Protein AF-A0AAE1KC03-F1 (afdb_monomer)

pLDDT: mean 84.26, std 16.18, range [35.88, 98.5]

Organism: Petrolisthes cinctipes (NCBI:txid88211)

Secondary structure (DSSP, 8-state):
-----------SSSTT-HHHHHHHHHHHHHHHHHHHHSTTGGGSHHHHIIIIIHHHHHHHHHHHTT-HHHHHHHHHHHHHHHHHHT--HHHHHHHHHHHHHHHHHTT-HHHHHHHHHHHHHHHHH--S-HHHHHHHHHHHHHHHHHHHHHTT---HHHHHHHHHHHHHHTTS-TT-PPPPHHHHHHHHHHHHH--

Mean predicted aligned error: 8.39 Å

Solvent-accessible surface area (backbone atoms only — not comparable to full-atom values): 11206 Å² total; per-residue (Å²): 135,84,78,80,77,68,84,82,76,90,63,95,73,79,72,76,43,69,66,58,45,50,50,48,51,52,52,49,52,54,50,52,51,48,35,59,71,43,61,68,48,63,73,33,68,68,47,42,52,73,72,47,42,65,56,53,51,52,36,50,55,22,59,70,70,68,37,32,80,73,22,36,66,53,32,54,52,51,42,54,55,43,62,78,63,68,74,50,68,62,57,47,52,48,41,37,54,53,33,25,51,22,29,43,76,74,67,39,50,69,60,18,50,54,45,44,54,53,39,55,53,51,56,73,75,42,79,84,42,58,61,62,44,58,71,46,48,59,26,47,40,57,51,46,46,52,54,29,56,78,69,73,45,90,46,66,69,50,51,55,51,43,55,54,53,48,64,71,44,58,86,54,78,85,78,73,76,80,58,55,50,64,58,54,51,45,53,53,50,54,62,61,72,78,110

InterPro domains:
  IPR001683 Phox homology [PF00787] (7-52)
  IPR036871 PX domain superfamily [G3DSA:3.30.1520.10] (3-72)
  IPR036871 PX domain superfamily [SSF64268] (6-55)
  IPR039937 Sorting nexin SNX20/SNX21 [PTHR20939] (7-164)

Foldseek 3Di:
DDDPPDDDDDDPPDCPDPVNVVVVVVVVVVVLVVCVVVVVNLVDPVNCVVQPPVLVVVLLVCLLVVVLVSNQVSLVVSLVSCVVSVRDLLVNLLSLLSNLVSCVSVVVLVVSLVSLVVSLVSLVVDPPCVPSSLLQVLLSLVVNLVSCVVVVHDNPVSVVVNVVSLVVCVVPDNPDDNDHNSVSSNVVSVVVVVD

Radius of gyration: 19.94 Å; Cα contacts (8 Å, |Δi|>4): 144; chains: 1; bounding box: 63×31×59 Å

Structure (mmCIF, N/CA/C/O backbone):
data_AF-A0AAE1KC03-F1
#
_entry.id   AF-A0AAE1KC03-F1
#
loop_
_atom_site.group_PDB
_atom_site.id
_atom_site.type_symbol
_atom_site.label_atom_id
_atom_site.label_alt_id
_atom_site.label_comp_id
_atom_site.label_asym_id
_atom_site.label_entity_id
_atom_site.label_seq_id
_atom_site.pdbx_PDB_ins_code
_atom_site.Cartn_x
_atom_site.Cartn_y
_atom_site.Cartn_z
_atom_site.occupancy
_atom_site.B_iso_or_equiv
_atom_site.auth_seq_id
_atom_site.auth_comp_id
_atom_site.auth_asym_id
_atom_site.auth_atom_id
_atom_site.pdbx_PDB_model_num
ATOM 1 N N . MET A 1 1 ? -24.059 -1.842 39.859 1.00 35.88 1 MET A N 1
ATOM 2 C CA . MET A 1 1 ? -23.501 -2.825 38.913 1.00 35.88 1 MET A CA 1
ATOM 3 C C . MET A 1 1 ? -24.162 -2.487 37.591 1.00 35.88 1 MET A C 1
ATOM 5 O O . MET A 1 1 ? -25.323 -2.817 37.423 1.00 35.88 1 MET A O 1
ATOM 9 N N . GLU A 1 2 ? -23.524 -1.639 36.782 1.00 39.12 2 GLU A N 1
ATOM 10 C CA . GLU A 1 2 ? -24.088 -1.233 35.489 1.00 39.12 2 GLU A CA 1
ATOM 11 C C . GLU A 1 2 ? -23.988 -2.424 34.535 1.00 39.12 2 GLU A C 1
ATOM 13 O O . GLU A 1 2 ? -22.897 -2.946 34.298 1.00 39.12 2 GLU A O 1
ATOM 18 N N . GLU A 1 3 ? -25.140 -2.896 34.061 1.00 40.03 3 GLU A N 1
ATOM 19 C CA . GLU A 1 3 ? -25.224 -3.897 33.006 1.00 40.03 3 GLU A CA 1
ATOM 20 C C . GLU A 1 3 ? -24.595 -3.325 31.737 1.00 40.03 3 GLU A C 1
ATOM 22 O O . GLU A 1 3 ? -25.039 -2.315 31.192 1.00 40.03 3 GLU A O 1
ATOM 27 N N . PHE A 1 4 ? -23.540 -3.980 31.259 1.00 46.22 4 PHE A N 1
ATOM 28 C CA . PHE A 1 4 ? -23.019 -3.736 29.925 1.00 46.22 4 PHE A CA 1
ATOM 29 C C . PHE A 1 4 ? -24.011 -4.345 28.927 1.00 46.22 4 PHE A C 1
ATOM 31 O O . PHE A 1 4 ? -23.908 -5.522 28.572 1.00 46.22 4 PHE A O 1
ATOM 38 N N . GLU A 1 5 ? -25.011 -3.562 28.518 1.00 40.72 5 GLU A N 1
ATOM 39 C CA . GLU A 1 5 ? -25.907 -3.931 27.425 1.00 40.72 5 GLU A CA 1
ATOM 40 C C . GLU A 1 5 ? -25.065 -4.146 26.162 1.00 40.72 5 GLU A C 1
ATOM 42 O O . GLU A 1 5 ? -24.374 -3.251 25.671 1.00 40.72 5 GLU A O 1
ATOM 47 N N . GLY A 1 6 ? -25.045 -5.395 25.694 1.00 48.41 6 GLY A N 1
ATOM 48 C CA . GLY A 1 6 ? -24.162 -5.855 24.629 1.00 48.41 6 GLY A CA 1
ATOM 49 C C . GLY A 1 6 ? -24.270 -5.050 23.330 1.00 48.41 6 GLY A C 1
ATOM 50 O O . GLY A 1 6 ? -25.252 -4.362 23.061 1.00 48.41 6 GLY A O 1
ATOM 51 N N . PHE A 1 7 ? -23.236 -5.187 22.492 1.00 37.16 7 PHE A N 1
ATOM 52 C CA . PHE A 1 7 ? -23.128 -4.517 21.193 1.00 37.16 7 PHE A CA 1
ATOM 53 C C . PHE A 1 7 ? -24.448 -4.569 20.392 1.00 37.16 7 PHE A C 1
ATOM 55 O O . PHE A 1 7 ? -25.027 -5.651 20.237 1.00 37.16 7 PHE A O 1
ATOM 62 N N . PRO A 1 8 ? -24.912 -3.431 19.839 1.00 49.31 8 PRO A N 1
ATOM 63 C CA . PRO A 1 8 ? -26.215 -3.347 19.193 1.00 49.31 8 PRO A CA 1
ATOM 64 C C . PRO A 1 8 ? -26.300 -4.299 17.993 1.00 49.31 8 PRO A C 1
ATOM 66 O O . PRO A 1 8 ? -25.446 -4.295 17.101 1.00 49.31 8 PRO A O 1
ATOM 69 N N . LYS A 1 9 ? -27.353 -5.128 17.966 1.00 49.44 9 LYS A N 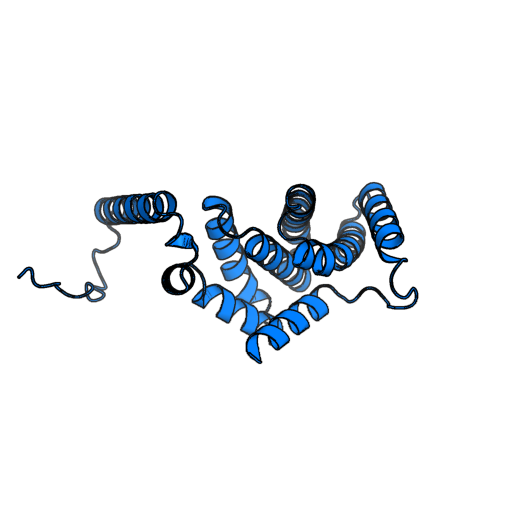1
ATOM 70 C CA . LYS A 1 9 ? -27.650 -6.038 16.849 1.00 49.44 9 LYS A CA 1
ATOM 71 C C . LYS A 1 9 ? -27.920 -5.226 15.575 1.00 49.44 9 LYS A C 1
ATOM 73 O O . LYS A 1 9 ? -28.563 -4.180 15.619 1.00 49.44 9 LYS A O 1
ATOM 78 N N . LYS A 1 10 ? -27.435 -5.713 14.425 1.00 49.19 10 LYS A N 1
ATOM 79 C CA . LYS A 1 10 ? -27.611 -5.067 13.111 1.00 49.19 10 LYS A CA 1
ATOM 80 C C . LYS A 1 10 ? -29.102 -4.934 12.763 1.00 49.19 10 LYS A C 1
ATOM 82 O O . LYS A 1 10 ? -29.725 -5.907 12.354 1.00 49.19 10 LYS A O 1
ATOM 87 N N . VAL A 1 11 ? -29.650 -3.725 12.880 1.00 51.91 11 VAL A N 1
ATOM 88 C CA . VAL A 1 11 ? -30.967 -3.361 12.334 1.00 51.91 11 VAL A CA 1
ATOM 89 C C . VAL A 1 11 ? -30.767 -2.845 10.906 1.00 51.91 11 VAL A C 1
ATOM 91 O O . VAL A 1 11 ? -29.995 -1.909 10.684 1.00 51.91 11 VAL A O 1
ATOM 94 N N . LEU A 1 12 ? -31.423 -3.502 9.942 1.00 54.84 12 LEU A N 1
ATOM 95 C CA . LEU A 1 12 ? -31.250 -3.322 8.490 1.00 54.84 12 LEU A CA 1
ATOM 96 C C . LEU A 1 12 ? -31.813 -1.997 7.936 1.00 54.84 12 LEU A C 1
ATOM 98 O O . LEU A 1 12 ? -31.512 -1.650 6.799 1.00 54.84 12 LEU A O 1
ATOM 102 N N . ILE A 1 13 ? -32.598 -1.238 8.709 1.00 51.25 13 ILE A N 1
ATOM 103 C CA . ILE A 1 13 ? -33.248 0.010 8.275 1.00 51.25 13 ILE A CA 1
ATOM 104 C C . ILE A 1 13 ? -33.132 1.044 9.410 1.00 51.25 13 ILE A C 1
ATOM 106 O O . ILE A 1 13 ? -33.406 0.718 10.560 1.00 51.25 13 ILE A O 1
ATOM 110 N N . GLY A 1 14 ? -32.696 2.275 9.106 1.00 56.94 14 GLY A N 1
ATOM 111 C CA . GLY A 1 14 ? -32.634 3.397 10.067 1.00 56.94 14 GLY A CA 1
ATOM 112 C C . GLY A 1 14 ? -31.241 3.791 10.590 1.00 56.94 14 GLY A C 1
ATOM 113 O O . GLY A 1 14 ? -31.102 4.836 11.213 1.00 56.94 14 GLY A O 1
ATOM 114 N N . ASN A 1 15 ? -30.184 3.028 10.285 1.00 56.12 15 ASN A N 1
ATOM 115 C CA . ASN A 1 15 ? -28.805 3.310 10.736 1.00 56.12 15 ASN A CA 1
ATOM 116 C C . ASN A 1 15 ? -28.023 4.336 9.890 1.00 56.12 15 ASN A C 1
ATOM 118 O O . ASN A 1 15 ? -26.850 4.585 10.167 1.00 56.12 15 ASN A O 1
ATOM 122 N N . PHE A 1 16 ? -28.650 4.900 8.859 1.00 64.62 16 PHE A N 1
ATOM 123 C CA . PHE A 1 16 ? -28.025 5.850 7.934 1.00 64.62 16 PHE A CA 1
ATOM 124 C C . PHE A 1 16 ? -28.663 7.241 7.985 1.00 64.62 16 PHE A C 1
ATOM 126 O O . PHE A 1 16 ? -28.431 8.042 7.081 1.00 64.62 16 PHE A O 1
ATOM 133 N N . SER A 1 17 ? -29.469 7.553 9.009 1.00 80.00 17 SER A N 1
ATOM 134 C CA . SER A 1 17 ? -29.847 8.952 9.210 1.00 80.00 17 SER A CA 1
ATOM 135 C C . SER A 1 17 ? -28.581 9.767 9.473 1.00 80.00 17 SER A C 1
ATOM 137 O O . SER A 1 17 ? -27.633 9.298 10.113 1.00 80.00 17 SER A O 1
ATOM 139 N N . GLN A 1 18 ? -28.553 10.987 8.944 1.00 81.12 18 GLN A N 1
ATOM 140 C CA . GLN A 1 18 ? -27.394 11.861 9.067 1.00 81.12 18 GLN A CA 1
ATOM 141 C C . GLN A 1 18 ? -27.019 12.081 10.540 1.00 81.12 18 GLN A C 1
ATOM 143 O O . GLN A 1 18 ? -25.837 12.057 10.875 1.00 81.12 18 GLN A O 1
ATOM 148 N N . ASP A 1 19 ? -28.011 12.183 11.426 1.00 84.38 19 ASP A N 1
ATOM 149 C CA . ASP A 1 19 ? -27.805 12.355 12.865 1.00 84.38 19 ASP A CA 1
ATOM 150 C C . ASP A 1 19 ? -27.102 11.156 13.511 1.00 84.38 19 ASP A C 1
ATOM 152 O O . ASP A 1 19 ? -26.122 11.340 14.234 1.00 84.38 19 ASP A O 1
ATOM 156 N N . VAL A 1 20 ? -27.523 9.925 13.192 1.00 83.19 20 VAL A N 1
ATOM 157 C CA . VAL A 1 20 ? -26.893 8.699 13.717 1.00 83.19 20 VAL A CA 1
ATOM 158 C C . VAL A 1 20 ? -25.465 8.555 13.191 1.00 83.19 20 VAL A C 1
ATOM 160 O O . VAL A 1 20 ? -24.561 8.175 13.939 1.00 83.19 20 VAL A O 1
ATOM 163 N N . ILE A 1 21 ? -25.226 8.890 11.918 1.00 82.62 21 ILE A N 1
ATOM 164 C CA . ILE A 1 21 ? -23.875 8.901 11.340 1.00 82.62 21 ILE A CA 1
ATOM 165 C C . ILE A 1 21 ? -23.001 9.929 12.069 1.00 82.62 21 ILE A C 1
ATOM 167 O O . ILE A 1 21 ? -21.892 9.600 12.488 1.00 82.62 21 ILE A O 1
ATOM 171 N N . ILE A 1 22 ? -23.500 11.152 12.273 1.00 85.94 22 ILE A N 1
ATOM 172 C CA . ILE A 1 22 ? -22.775 12.220 12.973 1.00 85.94 22 ILE A CA 1
ATOM 173 C C . ILE A 1 22 ? -22.452 11.810 14.410 1.00 85.94 22 ILE A C 1
ATOM 175 O O . ILE A 1 22 ? -21.325 12.014 14.867 1.00 85.94 22 ILE A O 1
ATOM 179 N N . GLU A 1 23 ? -23.411 11.238 15.134 1.00 87.75 23 GLU A N 1
ATOM 180 C CA . GLU A 1 23 ? -23.210 10.793 16.511 1.00 87.75 23 GLU A CA 1
ATOM 181 C C . GLU A 1 23 ? -22.143 9.696 16.597 1.00 87.75 23 GLU A C 1
ATOM 183 O O . GLU A 1 23 ? -21.228 9.783 17.421 1.00 87.75 23 GLU A O 1
ATOM 188 N N . ARG A 1 24 ? -22.177 8.717 15.685 1.00 85.25 24 ARG A N 1
ATOM 189 C CA . ARG A 1 24 ? -21.155 7.664 15.594 1.00 85.25 24 ARG A CA 1
ATOM 190 C C . ARG A 1 24 ? -19.782 8.209 15.240 1.00 85.25 24 ARG A C 1
ATOM 192 O O . ARG A 1 24 ? -18.805 7.812 15.870 1.00 85.25 24 ARG A O 1
ATOM 199 N N . CYS A 1 25 ? -19.697 9.142 14.294 1.00 87.06 25 CYS A N 1
ATOM 200 C CA . CYS A 1 25 ? -18.447 9.819 13.962 1.00 87.06 25 CYS A CA 1
ATOM 201 C C . CYS A 1 25 ? -17.885 10.554 15.184 1.00 87.06 25 CYS A C 1
ATOM 203 O O . CYS A 1 25 ? -16.710 10.395 15.498 1.00 87.06 25 CYS A O 1
ATOM 205 N N . LYS A 1 26 ? -18.724 11.281 15.937 1.00 89.31 26 LYS A N 1
ATOM 206 C CA . LYS A 1 26 ? -18.317 11.935 17.193 1.00 89.31 26 LYS A CA 1
ATOM 207 C C . LYS A 1 26 ? -17.834 10.921 18.231 1.00 89.31 26 LYS A C 1
ATOM 209 O O . LYS A 1 26 ? -16.808 11.157 18.865 1.00 89.31 26 LYS A O 1
ATOM 214 N N . GLY A 1 27 ? -18.546 9.807 18.405 1.00 91.12 27 GLY A N 1
ATOM 215 C CA . GLY A 1 27 ? -18.154 8.720 19.304 1.00 91.12 27 GLY A CA 1
ATOM 216 C C . GLY A 1 27 ? -16.795 8.126 18.932 1.00 91.12 27 GLY A C 1
ATOM 217 O O . GLY A 1 27 ? -15.909 8.034 19.782 1.00 91.12 27 GLY A O 1
ATOM 218 N N . LEU A 1 28 ? -16.591 7.826 17.646 1.00 88.38 28 LEU A N 1
ATOM 219 C CA . LEU A 1 28 ? -15.316 7.346 17.120 1.00 88.38 28 LEU A CA 1
ATOM 220 C C . LEU A 1 28 ? -14.203 8.376 17.337 1.00 88.38 28 LEU A C 1
ATOM 222 O O . LEU A 1 28 ? -13.152 8.025 17.860 1.00 88.38 28 LEU A O 1
ATOM 226 N N . SER A 1 29 ? -14.428 9.654 17.025 1.00 88.75 29 SER A N 1
ATOM 227 C CA . SER A 1 29 ? -13.439 10.710 17.269 1.00 88.75 29 SER A CA 1
ATOM 228 C C . SER A 1 29 ? -13.058 10.815 18.748 1.00 88.75 29 SER A C 1
ATOM 230 O O . SER A 1 29 ? -11.876 10.940 19.060 1.00 88.75 29 SER A O 1
ATOM 232 N N . ARG A 1 30 ? -14.021 10.729 19.679 1.00 92.56 30 ARG A N 1
ATOM 233 C CA . ARG A 1 30 ? -13.729 10.712 21.126 1.00 92.56 30 ARG A CA 1
ATOM 234 C C . ARG A 1 30 ? -12.877 9.505 21.510 1.00 92.56 30 ARG A C 1
ATOM 236 O O . ARG A 1 30 ? -11.904 9.674 22.240 1.00 92.56 30 ARG A O 1
ATOM 243 N N . PHE A 1 31 ? -13.212 8.324 20.994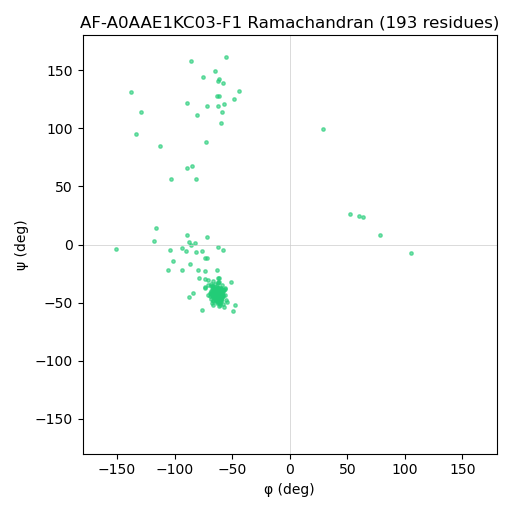 1.00 90.69 31 PHE A N 1
ATOM 244 C CA . PHE A 1 31 ? -12.447 7.102 21.228 1.00 90.69 31 PHE A CA 1
ATOM 245 C C . PHE A 1 31 ? -11.013 7.212 20.694 1.00 90.69 31 PHE A C 1
ATOM 247 O O . PHE A 1 31 ? -10.069 6.992 21.446 1.00 90.69 31 PHE A O 1
ATOM 254 N N . LEU A 1 32 ? -10.820 7.630 19.439 1.00 89.00 32 LEU A N 1
ATOM 255 C CA . LEU A 1 32 ? -9.485 7.773 18.844 1.00 89.00 32 LEU A CA 1
ATOM 256 C C . LEU A 1 32 ? -8.653 8.841 19.570 1.00 89.00 32 LEU A C 1
ATOM 258 O O . LEU A 1 32 ? -7.465 8.633 19.804 1.00 89.00 32 LEU A O 1
ATOM 262 N N . ASN A 1 33 ? -9.276 9.942 20.002 1.00 88.50 33 ASN A N 1
ATOM 263 C CA . ASN A 1 33 ? -8.617 10.952 20.832 1.00 88.50 33 ASN A CA 1
ATOM 264 C C . ASN A 1 33 ? -8.190 10.392 22.194 1.00 88.50 33 ASN A C 1
ATOM 266 O O . ASN A 1 33 ? -7.114 10.734 22.678 1.00 88.50 33 ASN A O 1
ATOM 270 N N . PHE A 1 34 ? -9.006 9.538 22.815 1.00 91.06 34 PHE A N 1
ATOM 271 C CA . PHE A 1 34 ? -8.639 8.857 24.056 1.00 91.06 34 PHE A CA 1
ATOM 272 C C . PHE A 1 34 ? -7.451 7.912 23.844 1.00 91.06 34 PHE A C 1
ATOM 274 O O . PHE A 1 34 ? -6.473 8.005 24.576 1.00 91.06 34 PHE A O 1
ATOM 281 N N . ILE A 1 35 ? -7.482 7.085 22.794 1.00 89.44 35 ILE A N 1
ATOM 282 C CA . ILE A 1 35 ? -6.362 6.204 22.428 1.00 89.44 35 ILE A CA 1
ATOM 283 C C . ILE A 1 35 ? -5.083 7.006 22.151 1.00 89.44 35 ILE A C 1
ATOM 285 O O . ILE A 1 35 ? -3.993 6.581 22.525 1.00 89.44 35 ILE A O 1
ATOM 289 N N . HIS A 1 36 ? -5.198 8.165 21.499 1.00 84.88 36 HIS A N 1
ATOM 290 C CA . HIS A 1 36 ? -4.052 9.026 21.221 1.00 84.88 36 HIS A CA 1
ATOM 291 C C . HIS A 1 36 ? -3.470 9.652 22.496 1.00 84.88 36 HIS A C 1
ATOM 293 O O . HIS A 1 36 ? -2.250 9.680 22.651 1.00 84.88 36 HIS A O 1
ATOM 299 N N . LYS A 1 37 ? -4.326 10.119 23.419 1.00 87.81 37 LYS A N 1
ATOM 300 C CA . LYS A 1 37 ? -3.905 10.622 24.739 1.00 87.81 37 LYS A CA 1
ATOM 301 C C . LYS A 1 37 ? -3.206 9.531 25.548 1.00 87.81 37 LYS A C 1
ATOM 303 O O . LYS A 1 37 ? -2.117 9.748 26.069 1.00 87.81 37 LYS A O 1
ATOM 308 N N . GLU A 1 38 ? -3.797 8.345 25.580 1.00 89.25 38 GLU A N 1
ATOM 309 C CA . GLU A 1 38 ? -3.254 7.162 26.237 1.00 89.25 38 GLU A CA 1
ATOM 310 C C . GLU A 1 38 ? -2.367 6.375 25.268 1.00 89.25 38 GLU A C 1
ATOM 312 O O . GLU A 1 38 ? -2.677 5.248 24.884 1.00 89.25 38 GLU A O 1
ATOM 317 N N . GLY A 1 39 ? -1.238 6.961 24.854 1.00 80.94 39 GLY A N 1
ATOM 318 C CA . GLY A 1 39 ? -0.393 6.444 23.767 1.00 80.94 39 GLY A CA 1
ATOM 319 C C . GLY A 1 39 ? 0.160 5.016 23.935 1.00 80.94 39 GLY A C 1
ATOM 320 O O . GLY A 1 39 ? 0.801 4.499 23.022 1.00 80.94 39 GLY A O 1
ATOM 321 N N . VAL A 1 40 ? -0.054 4.354 25.076 1.00 87.19 40 VAL A N 1
ATOM 322 C CA . VAL A 1 40 ? 0.187 2.910 25.247 1.00 87.19 40 VAL A CA 1
ATOM 323 C C . VAL A 1 40 ? -0.884 2.081 24.529 1.00 87.19 40 VAL A C 1
ATOM 325 O O . VAL A 1 40 ? -0.555 1.057 23.931 1.00 87.19 40 VAL A O 1
ATOM 328 N N . LEU A 1 41 ? -2.142 2.533 24.534 1.00 87.31 41 LEU A N 1
ATOM 329 C CA . LEU A 1 41 ? -3.277 1.829 23.934 1.00 87.31 41 LEU A CA 1
ATOM 330 C C . LEU A 1 41 ? -3.118 1.669 22.421 1.00 87.31 41 LEU A C 1
ATOM 332 O O . LEU A 1 41 ? -3.443 0.608 21.887 1.00 87.31 41 LEU A O 1
ATOM 336 N N . SER A 1 42 ? -2.534 2.663 21.747 1.00 83.00 42 SER A N 1
ATOM 337 C CA . SER A 1 42 ? -2.274 2.615 20.302 1.00 83.00 42 SER A CA 1
ATOM 338 C C . SER A 1 42 ? -1.297 1.505 19.891 1.00 83.00 42 SER A C 1
ATOM 340 O O . SER A 1 42 ? -1.316 1.064 18.744 1.00 83.00 42 SER A O 1
ATOM 342 N N . ARG A 1 43 ? -0.471 1.016 20.827 1.00 83.06 43 ARG A N 1
ATOM 343 C CA . ARG A 1 43 ? 0.486 -0.081 20.611 1.00 83.06 43 ARG A CA 1
ATOM 344 C C . ARG A 1 43 ? -0.066 -1.456 20.984 1.00 83.06 43 ARG A C 1
ATOM 346 O O . ARG A 1 43 ? 0.630 -2.456 20.825 1.00 83.06 43 ARG A O 1
ATOM 353 N N . THR A 1 44 ? -1.287 -1.527 21.508 1.00 88.62 44 THR A N 1
ATOM 354 C CA . THR A 1 44 ? -1.882 -2.804 21.907 1.00 88.62 44 THR A CA 1
ATOM 355 C C . THR A 1 44 ? -2.343 -3.599 20.690 1.00 88.62 44 THR A C 1
ATOM 357 O O . THR A 1 44 ? -2.878 -3.050 19.726 1.00 88.62 44 THR A O 1
ATOM 360 N N . ALA A 1 45 ? -2.202 -4.924 20.765 1.00 87.94 45 ALA A N 1
ATOM 361 C CA . ALA A 1 45 ? -2.710 -5.828 19.735 1.00 87.94 45 ALA A CA 1
ATOM 362 C C . ALA A 1 45 ? -4.239 -5.739 19.576 1.00 87.94 45 ALA A C 1
ATOM 364 O O . ALA A 1 45 ? -4.769 -5.962 18.494 1.00 87.94 45 ALA A O 1
ATOM 365 N N . VAL A 1 46 ? -4.960 -5.396 20.650 1.00 90.62 46 VAL A N 1
ATOM 366 C CA . VAL A 1 46 ? -6.418 -5.211 20.613 1.00 90.62 46 VAL A CA 1
ATOM 367 C C . VAL A 1 46 ? -6.782 -4.027 19.724 1.00 90.62 46 VAL A C 1
ATOM 369 O O . VAL A 1 46 ? -7.686 -4.133 18.898 1.00 90.62 46 VAL A O 1
ATOM 372 N N . PHE A 1 47 ? -6.051 -2.919 19.852 1.00 88.81 47 PHE A N 1
ATOM 373 C CA . PHE A 1 47 ? -6.312 -1.731 19.058 1.00 88.81 47 PHE A CA 1
ATOM 374 C C . PHE A 1 47 ? -5.969 -1.931 17.579 1.00 88.81 47 PHE A C 1
ATOM 376 O O . PHE A 1 47 ? -6.784 -1.611 16.717 1.00 88.81 47 PHE A O 1
ATOM 383 N N . SER A 1 48 ? -4.819 -2.537 17.267 1.00 87.50 48 SER A N 1
ATOM 384 C CA . SER A 1 48 ? -4.481 -2.872 15.876 1.00 87.50 48 SER A CA 1
ATOM 385 C C . SER A 1 48 ? -5.469 -3.873 15.266 1.00 87.50 48 SER A C 1
ATOM 387 O O . SER A 1 48 ? -5.856 -3.722 14.104 1.00 87.50 48 SER A O 1
ATOM 389 N N . LYS A 1 49 ? -5.947 -4.846 16.060 1.00 90.44 49 LYS A N 1
ATOM 390 C CA . LYS A 1 49 ? -6.990 -5.797 15.653 1.00 90.44 49 LYS A CA 1
ATOM 391 C C . LYS A 1 49 ? -8.307 -5.116 15.302 1.00 90.44 49 LYS A C 1
ATOM 393 O O . LYS A 1 49 ? -8.929 -5.498 14.319 1.00 90.44 49 LYS A O 1
ATOM 398 N N . PHE A 1 50 ? -8.710 -4.131 16.098 1.00 89.44 50 PHE A N 1
ATOM 399 C CA . PHE A 1 50 ? -9.897 -3.323 15.836 1.00 89.44 50 PHE A CA 1
ATOM 400 C C . PHE A 1 50 ? -9.741 -2.454 14.583 1.00 89.44 50 PHE A C 1
ATOM 402 O O . PHE A 1 50 ? -10.699 -2.285 13.838 1.00 89.44 50 PHE A O 1
ATOM 409 N N . LEU A 1 51 ? -8.552 -1.887 14.374 1.00 88.06 51 LEU A N 1
ATOM 410 C CA . LEU A 1 51 ? -8.372 -0.796 13.428 1.00 88.06 51 LEU A CA 1
ATOM 411 C C . LEU A 1 51 ? -8.095 -1.237 11.987 1.00 88.06 51 LEU A C 1
ATOM 413 O O . LEU A 1 51 ? -8.615 -0.615 11.068 1.00 88.06 51 LEU A O 1
ATOM 417 N N . TYR A 1 52 ? -7.212 -2.219 11.779 1.00 89.56 52 TYR A N 1
ATOM 418 C CA . TYR A 1 52 ? -6.727 -2.548 10.427 1.00 89.56 52 TYR A CA 1
ATOM 419 C C . TYR A 1 52 ? -6.313 -4.010 10.217 1.00 89.56 52 TYR A C 1
ATOM 421 O O . TYR A 1 52 ? -5.867 -4.373 9.128 1.00 89.56 52 TYR A O 1
ATOM 429 N N . HIS A 1 53 ? -6.341 -4.864 11.245 1.00 91.94 53 HIS A N 1
ATOM 430 C CA . HIS A 1 53 ? -5.770 -6.211 11.127 1.00 91.94 53 HIS A CA 1
ATOM 431 C C . HIS A 1 53 ? -6.517 -7.091 10.119 1.00 91.94 53 HIS A C 1
ATOM 433 O O . HIS A 1 53 ? -5.880 -7.853 9.392 1.00 91.94 53 HIS A O 1
ATOM 439 N N . SER A 1 54 ? -7.847 -6.988 10.059 1.00 93.69 54 SER A N 1
ATOM 440 C CA . SER A 1 54 ? -8.665 -7.695 9.066 1.00 93.69 54 SER A CA 1
ATOM 441 C C . SER A 1 54 ? -8.286 -7.312 7.641 1.00 93.69 54 SER A C 1
ATOM 443 O O . SER A 1 54 ? -8.137 -8.179 6.784 1.00 93.69 54 SER A O 1
ATOM 445 N N . GLU A 1 55 ? -8.090 -6.020 7.413 1.00 94.88 55 GLU A N 1
ATOM 446 C CA . GLU A 1 55 ? -7.749 -5.424 6.134 1.00 94.88 55 GLU A CA 1
ATOM 447 C C . GLU A 1 55 ? -6.350 -5.864 5.713 1.00 94.88 55 GLU A C 1
ATOM 449 O O . GLU A 1 55 ? -6.185 -6.377 4.613 1.00 94.88 55 GLU A O 1
ATOM 454 N N . VAL A 1 56 ? -5.365 -5.758 6.613 1.00 94.31 56 VAL A N 1
ATOM 455 C CA . VAL A 1 56 ? -3.984 -6.201 6.361 1.00 94.31 56 VAL A CA 1
ATOM 456 C C . VAL A 1 56 ? -3.926 -7.696 6.059 1.00 94.31 56 VAL A C 1
ATOM 458 O O . VAL A 1 56 ? -3.180 -8.118 5.178 1.00 94.31 56 VAL A O 1
ATOM 461 N N . LYS A 1 57 ? -4.703 -8.518 6.773 1.00 95.44 57 LYS A N 1
ATOM 462 C CA . LYS A 1 57 ? -4.768 -9.954 6.494 1.00 95.44 57 LYS A CA 1
ATOM 463 C C . LYS A 1 57 ? -5.338 -10.215 5.098 1.00 95.44 57 LYS A C 1
ATOM 465 O O . LYS A 1 57 ? -4.711 -10.921 4.317 1.00 95.44 57 LYS A O 1
ATOM 470 N N . ALA A 1 58 ? -6.478 -9.605 4.775 1.00 96.38 58 ALA A N 1
ATOM 471 C CA . ALA A 1 58 ? -7.123 -9.776 3.478 1.00 96.38 58 ALA A CA 1
ATOM 472 C C . ALA A 1 58 ? -6.220 -9.327 2.320 1.00 96.38 58 ALA A C 1
ATOM 474 O O . ALA A 1 58 ? -6.069 -10.047 1.337 1.00 96.38 58 ALA A O 1
ATOM 475 N N . THR A 1 59 ? -5.571 -8.165 2.435 1.00 97.12 59 THR A N 1
ATOM 476 C CA . THR A 1 59 ? -4.691 -7.658 1.373 1.00 97.12 59 THR A CA 1
ATOM 477 C C . THR A 1 59 ? -3.439 -8.503 1.208 1.00 97.12 59 THR A C 1
ATOM 479 O O . THR A 1 59 ? -2.989 -8.677 0.079 1.00 97.12 59 THR A O 1
ATOM 482 N N . ASN A 1 60 ? -2.897 -9.065 2.291 1.00 96.25 60 ASN A N 1
ATOM 483 C CA . ASN A 1 60 ? -1.787 -10.009 2.219 1.00 96.25 60 ASN A CA 1
ATOM 484 C C . ASN A 1 60 ? -2.183 -11.293 1.477 1.00 96.25 60 ASN A C 1
ATOM 486 O O . ASN A 1 60 ? -1.453 -11.714 0.579 1.00 96.25 60 ASN A O 1
ATOM 490 N N . ASP A 1 61 ? -3.343 -11.872 1.801 1.00 96.38 61 ASP A N 1
ATOM 491 C CA . ASP A 1 61 ? -3.866 -13.066 1.126 1.00 96.38 61 ASP A CA 1
ATOM 492 C C . ASP A 1 61 ? -4.075 -12.796 -0.376 1.00 96.38 61 ASP A C 1
ATOM 494 O O . ASP A 1 61 ? -3.609 -13.565 -1.223 1.00 96.38 61 ASP A O 1
ATOM 498 N N . TYR A 1 62 ? -4.670 -11.649 -0.721 1.00 98.00 62 TYR A N 1
ATOM 499 C CA . TYR A 1 62 ? -4.822 -11.214 -2.109 1.00 98.00 62 TYR A CA 1
ATOM 500 C C . TYR A 1 62 ? -3.481 -11.029 -2.827 1.00 98.00 62 TYR A C 1
ATOM 502 O O . TYR A 1 62 ? -3.323 -11.464 -3.971 1.00 98.00 62 TYR A O 1
ATOM 510 N N . LEU A 1 63 ? -2.481 -10.442 -2.165 1.00 96.62 63 LEU A N 1
ATOM 511 C CA . LEU A 1 63 ? -1.148 -10.261 -2.742 1.00 96.62 63 LEU A CA 1
ATOM 512 C C . LEU A 1 63 ? -0.470 -11.596 -3.064 1.00 96.62 63 LEU A C 1
ATOM 514 O O . LEU A 1 63 ? 0.142 -11.735 -4.129 1.00 96.62 63 LEU A O 1
ATOM 518 N N . LEU A 1 64 ? -0.568 -12.570 -2.153 1.00 96.19 64 LEU A N 1
ATOM 519 C CA . LEU A 1 64 ? -0.019 -13.915 -2.334 1.00 96.19 64 LEU A CA 1
ATOM 520 C C . LEU A 1 64 ? -0.695 -14.639 -3.506 1.00 96.19 64 LEU A C 1
ATOM 522 O O . LEU A 1 64 ? -0.020 -15.307 -4.284 1.00 96.19 64 LEU A O 1
ATOM 526 N N . GLN A 1 65 ? -2.001 -14.437 -3.688 1.00 96.81 65 GLN A N 1
ATOM 527 C CA . GLN A 1 65 ? -2.792 -15.049 -4.762 1.00 96.81 65 GLN A CA 1
ATOM 528 C C . GLN A 1 65 ? -2.794 -14.245 -6.074 1.00 96.81 65 GLN A C 1
ATOM 530 O O . GLN A 1 65 ? -3.430 -14.650 -7.042 1.00 96.81 65 GLN A O 1
ATOM 535 N N . SER A 1 66 ? -2.063 -13.126 -6.146 1.00 97.31 66 SER A N 1
ATOM 536 C CA . SER A 1 66 ? -2.058 -12.204 -7.302 1.00 97.31 66 SER A CA 1
ATOM 537 C C . SER A 1 66 ? -3.429 -11.583 -7.628 1.00 97.31 66 SER A C 1
ATOM 539 O O . SER A 1 66 ? -3.673 -11.168 -8.759 1.00 97.31 66 SER A O 1
ATOM 541 N N . GLN A 1 67 ? -4.320 -11.489 -6.641 1.00 98.12 67 GLN A N 1
ATOM 542 C CA . GLN A 1 67 ? -5.652 -10.884 -6.744 1.00 98.12 67 GLN A CA 1
ATOM 543 C C . GLN A 1 67 ? -5.562 -9.363 -6.530 1.00 98.12 67 GLN A C 1
ATOM 545 O O . GLN A 1 67 ? -5.957 -8.802 -5.508 1.00 98.12 67 GLN A O 1
ATOM 550 N N . PHE A 1 68 ? -4.918 -8.675 -7.477 1.00 98.25 68 PHE A N 1
ATOM 551 C CA . PHE A 1 68 ? -4.566 -7.259 -7.327 1.00 98.25 68 PHE A CA 1
ATOM 552 C C . PHE A 1 68 ? -5.771 -6.310 -7.398 1.00 98.25 68 PHE A C 1
ATOM 554 O O . PHE A 1 68 ? -5.757 -5.268 -6.742 1.00 98.25 68 PHE A O 1
ATOM 561 N N . ASN A 1 69 ? -6.813 -6.664 -8.160 1.00 98.00 69 ASN A N 1
ATOM 562 C CA . ASN A 1 69 ? -8.028 -5.850 -8.274 1.00 98.00 69 ASN A CA 1
ATOM 563 C C . ASN A 1 69 ? -8.778 -5.780 -6.937 1.00 98.00 69 ASN A C 1
ATOM 565 O O . ASN A 1 69 ? -9.278 -4.725 -6.556 1.00 98.00 69 ASN A O 1
ATOM 569 N N . GLU A 1 70 ? -8.803 -6.892 -6.209 1.00 98.12 70 GLU A N 1
ATOM 570 C CA . GLU A 1 70 ? -9.444 -7.061 -4.911 1.00 98.12 70 GLU A CA 1
ATOM 571 C C . GLU A 1 70 ? -8.645 -6.363 -3.801 1.00 98.12 70 GLU A C 1
ATOM 573 O O . GLU A 1 70 ? -9.223 -5.749 -2.901 1.00 98.12 70 GLU A O 1
ATOM 578 N N . ALA A 1 71 ? -7.311 -6.393 -3.891 1.00 98.12 71 ALA A N 1
ATOM 579 C CA . ALA A 1 71 ? -6.425 -5.748 -2.926 1.00 98.12 71 ALA A CA 1
ATOM 580 C C . ALA A 1 71 ? -6.482 -4.212 -2.983 1.00 98.12 71 ALA A C 1
ATOM 582 O O . ALA A 1 71 ? -6.488 -3.559 -1.937 1.00 98.12 71 ALA A O 1
ATOM 583 N N . CYS A 1 72 ? -6.524 -3.623 -4.185 1.00 97.88 72 CYS A N 1
ATOM 584 C CA . CYS A 1 72 ? -6.455 -2.172 -4.398 1.00 97.88 72 CYS A CA 1
ATOM 585 C C . CYS A 1 72 ? -7.409 -1.333 -3.523 1.00 97.88 72 CYS A C 1
ATOM 587 O O . CYS A 1 72 ? -6.909 -0.467 -2.803 1.00 97.88 72 CYS A O 1
ATOM 589 N N . PRO A 1 73 ? -8.741 -1.545 -3.534 1.00 97.44 73 PRO A N 1
ATOM 590 C CA . PRO A 1 73 ? -9.663 -0.696 -2.775 1.00 97.44 73 PRO A CA 1
ATOM 591 C C . PRO A 1 73 ? -9.459 -0.810 -1.261 1.00 97.44 73 PRO A C 1
ATOM 593 O O . PRO A 1 73 ? -9.600 0.177 -0.539 1.00 97.44 73 PRO A O 1
ATOM 596 N N . ILE A 1 74 ? -9.091 -1.996 -0.767 1.00 97.81 74 ILE A N 1
ATOM 597 C CA . ILE A 1 74 ? -8.807 -2.197 0.656 1.00 97.81 74 ILE A CA 1
ATOM 598 C C . ILE A 1 74 ? -7.526 -1.449 1.027 1.00 97.81 74 ILE A C 1
ATOM 600 O O . ILE A 1 74 ? -7.528 -0.684 1.985 1.00 97.81 74 ILE A O 1
ATOM 604 N N . LEU A 1 75 ? -6.464 -1.586 0.228 1.00 97.94 75 LEU A N 1
ATOM 605 C CA . LEU A 1 75 ? -5.193 -0.895 0.447 1.00 97.94 75 LEU A CA 1
ATOM 606 C C . LEU A 1 75 ? -5.323 0.635 0.384 1.00 97.94 75 LEU A C 1
ATOM 608 O O . LEU A 1 75 ? -4.721 1.313 1.216 1.00 97.94 75 LEU A O 1
ATOM 612 N N . GLU A 1 76 ? -6.105 1.188 -0.554 1.00 96.75 76 GLU A N 1
ATOM 613 C CA . GLU A 1 76 ? -6.381 2.635 -0.624 1.00 96.75 76 GLU A CA 1
ATOM 614 C C . GLU A 1 76 ? -7.052 3.119 0.676 1.00 96.75 76 GLU A C 1
ATOM 616 O O . GLU A 1 76 ? -6.583 4.078 1.295 1.00 96.75 76 GLU A O 1
ATOM 621 N N . ASN A 1 77 ? -8.087 2.417 1.146 1.00 95.00 77 ASN A N 1
ATOM 622 C CA . ASN A 1 77 ? -8.798 2.770 2.378 1.00 95.00 77 ASN A CA 1
ATOM 623 C C . ASN A 1 77 ? -7.922 2.613 3.628 1.00 95.00 77 ASN A C 1
ATOM 625 O O . ASN A 1 77 ? -7.889 3.502 4.483 1.00 95.00 77 ASN A O 1
ATOM 629 N N . THR A 1 78 ? -7.172 1.513 3.729 1.00 94.56 78 THR A N 1
ATOM 630 C CA . THR A 1 78 ? -6.228 1.284 4.827 1.00 94.56 78 THR A CA 1
ATOM 631 C C . THR A 1 78 ? -5.145 2.358 4.844 1.00 94.56 78 THR A C 1
ATOM 633 O O . THR A 1 78 ? -4.799 2.849 5.915 1.00 94.56 78 THR A O 1
ATOM 636 N N . TYR A 1 79 ? -4.633 2.779 3.683 1.00 94.94 79 TYR A N 1
ATOM 637 C CA . TYR A 1 79 ? -3.672 3.877 3.607 1.00 94.94 79 TYR A CA 1
ATOM 638 C C . TYR A 1 79 ? -4.258 5.180 4.164 1.00 94.94 79 TYR A C 1
ATOM 640 O O . TYR A 1 79 ? -3.635 5.790 5.029 1.00 94.94 79 TYR A O 1
ATOM 648 N N . VAL A 1 80 ? -5.455 5.581 3.719 1.00 92.88 80 VAL A N 1
ATOM 649 C CA . VAL A 1 80 ? -6.112 6.814 4.191 1.00 92.88 80 VAL A CA 1
ATOM 650 C C . VAL A 1 80 ? -6.310 6.786 5.707 1.00 92.88 80 VAL A C 1
ATOM 652 O O . VAL A 1 80 ? -6.003 7.768 6.387 1.00 92.88 80 VAL A O 1
ATOM 655 N N . LEU A 1 81 ? -6.766 5.652 6.244 1.00 90.19 81 LEU A N 1
ATOM 656 C CA . LEU A 1 81 ? -6.950 5.455 7.680 1.00 90.19 81 LEU A CA 1
ATOM 657 C C . LEU A 1 81 ? -5.627 5.610 8.443 1.00 90.19 81 LEU A C 1
ATOM 659 O O . LEU A 1 81 ? -5.546 6.387 9.392 1.00 90.19 81 LEU A O 1
ATOM 663 N N . LEU A 1 82 ? -4.582 4.894 8.024 1.00 89.62 82 LEU A N 1
ATOM 664 C CA . LEU A 1 82 ? -3.288 4.912 8.706 1.00 89.62 82 LEU A CA 1
ATOM 665 C C . LEU A 1 82 ? -2.599 6.277 8.618 1.00 89.62 82 LEU A C 1
ATOM 667 O O . LEU A 1 82 ? -1.999 6.723 9.597 1.00 89.62 82 LEU A O 1
ATOM 671 N N . ASP A 1 83 ? -2.683 6.941 7.465 1.00 90.06 83 ASP A N 1
ATOM 672 C CA . ASP A 1 83 ? -2.070 8.250 7.240 1.00 90.06 83 ASP A CA 1
ATOM 673 C C . ASP A 1 83 ? -2.745 9.343 8.074 1.00 90.06 83 ASP A C 1
ATOM 675 O O . ASP A 1 83 ? -2.060 10.168 8.677 1.00 90.06 83 ASP A O 1
ATOM 679 N N . SER A 1 84 ? -4.075 9.284 8.197 1.00 86.50 84 SER A N 1
ATOM 680 C CA . SER A 1 84 ? -4.850 10.214 9.030 1.00 86.50 84 SER A CA 1
ATOM 681 C C . SER A 1 84 ? -4.480 10.126 10.510 1.00 86.50 84 SER A C 1
ATOM 683 O O . SER A 1 84 ? -4.605 11.103 11.243 1.00 86.50 84 SER A O 1
ATOM 685 N N . LEU A 1 85 ? -4.034 8.953 10.960 1.00 81.88 85 LEU A N 1
ATOM 686 C CA . LEU A 1 85 ? -3.764 8.680 12.369 1.00 81.88 85 LEU A CA 1
ATOM 687 C C . LEU A 1 85 ? -2.268 8.746 12.711 1.00 81.88 85 LEU A C 1
ATOM 689 O O . LEU A 1 85 ? -1.911 8.819 13.883 1.00 81.88 85 LEU A O 1
ATOM 693 N N . GLN A 1 86 ? -1.392 8.740 11.698 1.00 76.75 86 GLN A N 1
ATOM 694 C CA . GLN A 1 86 ? 0.071 8.819 11.815 1.00 76.75 86 GLN A CA 1
ATOM 695 C C . GLN A 1 86 ? 0.707 7.792 12.780 1.00 76.75 86 GLN A C 1
ATOM 697 O O . GLN A 1 86 ? 1.783 8.031 13.326 1.00 76.75 86 GLN A O 1
ATOM 702 N N . TRP A 1 87 ? 0.073 6.634 13.000 1.00 73.31 87 TRP A N 1
ATOM 703 C CA . TRP A 1 87 ? 0.462 5.723 14.089 1.00 73.31 87 TRP A CA 1
ATOM 704 C C . TRP A 1 87 ? 1.608 4.763 13.785 1.00 73.31 87 TRP A C 1
ATOM 706 O O . TRP A 1 87 ? 2.462 4.556 14.643 1.00 73.31 87 TRP A O 1
ATOM 716 N N . ASP A 1 88 ? 1.647 4.169 12.593 1.00 80.25 88 ASP A N 1
ATOM 717 C CA . ASP A 1 88 ? 2.673 3.184 12.244 1.00 80.25 88 ASP A CA 1
ATOM 718 C C . ASP A 1 88 ? 3.258 3.490 10.869 1.00 80.25 88 ASP A C 1
ATOM 720 O O . ASP A 1 88 ? 2.741 3.083 9.828 1.00 80.25 88 ASP A O 1
ATOM 724 N N . THR A 1 89 ? 4.382 4.208 10.862 1.00 84.12 89 THR A N 1
ATOM 725 C CA . THR A 1 89 ? 5.081 4.538 9.617 1.00 84.12 89 THR A CA 1
ATOM 726 C C . THR A 1 89 ? 5.560 3.293 8.872 1.00 84.12 89 THR A C 1
ATOM 728 O O . THR A 1 89 ? 5.602 3.298 7.647 1.00 84.12 89 THR A O 1
ATOM 731 N N . GLY A 1 90 ? 5.916 2.219 9.581 1.00 86.56 90 GLY A N 1
ATOM 732 C CA . GLY A 1 90 ? 6.373 0.978 8.962 1.00 86.56 90 GLY A CA 1
ATOM 733 C C . GLY A 1 90 ? 5.244 0.294 8.201 1.00 86.56 90 GLY A C 1
ATOM 734 O O . GLY A 1 90 ? 5.442 -0.122 7.059 1.00 86.56 90 GLY A O 1
ATOM 735 N N . LEU A 1 91 ? 4.058 0.234 8.807 1.00 88.31 91 LEU A N 1
ATOM 736 C CA . LEU A 1 91 ? 2.854 -0.271 8.157 1.00 88.31 91 LEU A CA 1
ATOM 737 C C . LEU A 1 91 ? 2.421 0.626 6.993 1.00 88.31 91 LEU A C 1
ATOM 739 O O . LEU A 1 91 ? 2.183 0.106 5.912 1.00 88.31 91 LEU A O 1
ATOM 743 N N . ILE A 1 92 ? 2.420 1.955 7.157 1.00 91.31 92 ILE A N 1
ATOM 744 C CA . ILE A 1 92 ? 2.087 2.899 6.073 1.00 91.31 92 ILE A CA 1
ATOM 745 C C . ILE A 1 92 ? 2.973 2.664 4.844 1.00 91.31 92 ILE A C 1
ATOM 747 O O . ILE A 1 92 ? 2.468 2.576 3.726 1.00 91.31 92 ILE A O 1
ATOM 751 N N . LEU A 1 93 ? 4.292 2.542 5.036 1.00 92.44 93 LEU A N 1
ATOM 752 C CA . LEU A 1 93 ? 5.230 2.300 3.936 1.00 92.44 93 LEU A CA 1
ATOM 753 C C . LEU A 1 93 ? 4.957 0.962 3.236 1.00 92.44 93 LEU A C 1
ATOM 755 O O . LEU A 1 93 ? 5.042 0.881 2.013 1.00 92.44 93 LEU A O 1
ATOM 759 N N . ARG A 1 94 ? 4.588 -0.076 3.992 1.00 93.06 94 ARG A N 1
ATOM 760 C CA . ARG A 1 94 ? 4.235 -1.394 3.445 1.00 93.06 94 ARG A CA 1
ATOM 761 C C . ARG A 1 94 ? 2.945 -1.340 2.648 1.00 93.06 94 ARG A C 1
ATOM 763 O O . ARG A 1 94 ? 2.953 -1.761 1.497 1.00 93.06 94 ARG A O 1
ATOM 770 N N . THR A 1 95 ? 1.894 -0.760 3.218 1.00 95.44 95 THR A N 1
ATOM 771 C CA . THR A 1 95 ? 0.604 -0.560 2.552 1.00 95.44 95 THR A CA 1
ATOM 772 C C . THR A 1 95 ? 0.782 0.220 1.252 1.00 95.44 95 THR A C 1
ATOM 774 O O . THR A 1 95 ? 0.251 -0.182 0.223 1.00 95.44 95 THR A O 1
ATOM 777 N N . LEU A 1 96 ? 1.597 1.281 1.254 1.00 96.19 96 LEU A N 1
ATOM 778 C CA . LEU A 1 96 ? 1.911 2.040 0.043 1.00 96.19 96 LEU A CA 1
ATOM 779 C C . LEU A 1 96 ? 2.650 1.205 -1.007 1.00 96.19 96 LEU A C 1
ATOM 781 O O . LEU A 1 96 ? 2.269 1.233 -2.173 1.00 96.19 96 LEU A O 1
ATOM 785 N N . CYS A 1 97 ? 3.684 0.453 -0.622 1.00 96.75 97 CYS A N 1
ATOM 786 C CA . CYS A 1 97 ? 4.402 -0.412 -1.560 1.00 96.75 97 CYS A CA 1
ATOM 787 C C . CYS A 1 97 ? 3.486 -1.492 -2.159 1.00 96.75 97 CYS A C 1
ATOM 789 O O . CYS A 1 97 ? 3.514 -1.703 -3.370 1.00 96.75 97 CYS A O 1
ATOM 791 N N . GLN A 1 98 ? 2.645 -2.135 -1.341 1.00 97.75 98 GLN A N 1
ATOM 792 C CA . GLN A 1 98 ? 1.646 -3.101 -1.810 1.00 97.75 98 GLN A CA 1
ATOM 793 C C . GLN A 1 98 ? 0.667 -2.447 -2.789 1.00 97.75 98 GLN A C 1
ATOM 795 O O . GLN A 1 98 ? 0.437 -2.978 -3.875 1.00 97.75 98 GLN A O 1
ATOM 800 N N . LEU A 1 99 ? 0.144 -1.268 -2.442 1.00 98.38 99 LEU A N 1
ATOM 801 C CA . LEU A 1 99 ? -0.815 -0.533 -3.262 1.00 98.38 99 LEU A CA 1
ATOM 802 C C . LEU A 1 99 ? -0.230 -0.162 -4.626 1.00 98.38 99 LEU A C 1
ATOM 804 O O . LEU A 1 99 ? -0.864 -0.384 -5.652 1.00 98.38 99 LEU A O 1
ATOM 808 N N . VAL A 1 100 ? 0.995 0.363 -4.646 1.00 98.31 100 VAL A N 1
ATOM 809 C CA . VAL A 1 100 ? 1.698 0.752 -5.876 1.00 98.31 100 VAL A CA 1
ATOM 810 C C . VAL A 1 100 ? 1.882 -0.441 -6.815 1.00 98.31 100 VAL A C 1
ATOM 812 O O . VAL A 1 100 ? 1.636 -0.314 -8.016 1.00 98.31 100 VAL A O 1
ATOM 815 N N . VAL A 1 101 ? 2.275 -1.600 -6.279 1.00 98.12 101 VAL A N 1
ATOM 816 C CA . VAL A 1 101 ? 2.434 -2.827 -7.070 1.00 98.12 101 VAL A CA 1
ATOM 817 C C . VAL A 1 101 ? 1.090 -3.310 -7.614 1.00 98.12 101 VAL A C 1
ATOM 819 O O . VAL A 1 101 ? 1.007 -3.631 -8.798 1.00 98.12 101 VAL A O 1
ATOM 822 N N . CYS A 1 102 ? 0.032 -3.306 -6.796 1.00 98.38 102 CYS A N 1
ATOM 823 C CA . CYS A 1 102 ? -1.302 -3.709 -7.246 1.00 98.38 102 CYS A CA 1
ATOM 824 C C . CYS A 1 102 ? -1.818 -2.790 -8.359 1.00 98.38 102 CYS A C 1
ATOM 826 O O . CYS A 1 102 ? -2.227 -3.273 -9.410 1.00 98.38 102 CYS A O 1
ATOM 828 N N . LEU A 1 103 ? -1.725 -1.469 -8.166 1.00 98.50 103 LEU A N 1
ATOM 829 C CA . LEU A 1 103 ? -2.157 -0.471 -9.149 1.00 98.50 103 LEU A CA 1
ATOM 830 C C . LEU A 1 103 ? -1.416 -0.624 -10.479 1.00 98.50 103 LEU A C 1
ATOM 832 O O . LEU A 1 103 ? -2.026 -0.510 -11.538 1.00 98.50 103 LEU A O 1
ATOM 836 N N . TYR A 1 104 ? -0.113 -0.900 -10.433 1.00 98.31 104 TYR A N 1
ATOM 837 C CA . TYR A 1 104 ? 0.669 -1.181 -11.633 1.00 98.31 104 TYR A CA 1
ATOM 838 C C . TYR A 1 104 ? 0.210 -2.462 -12.330 1.00 98.31 104 TYR A C 1
ATOM 840 O O . TYR A 1 104 ? 0.035 -2.463 -13.546 1.00 98.31 104 TYR A O 1
ATOM 848 N N . ALA A 1 105 ? -0.006 -3.539 -11.570 1.00 97.75 105 ALA A N 1
ATOM 849 C CA . ALA A 1 105 ? -0.414 -4.831 -12.112 1.00 97.75 105 ALA A CA 1
ATOM 850 C C . ALA A 1 105 ? -1.776 -4.771 -12.824 1.00 97.75 105 ALA A C 1
ATOM 852 O O . ALA A 1 105 ? -1.969 -5.462 -13.820 1.00 97.75 105 ALA A O 1
ATOM 853 N N . ILE A 1 106 ? -2.687 -3.905 -12.368 1.00 97.81 106 ILE A N 1
ATOM 854 C CA . ILE A 1 106 ? -4.001 -3.691 -13.000 1.00 97.81 106 ILE A CA 1
ATOM 855 C C . ILE A 1 106 ? -3.991 -2.594 -14.084 1.00 97.81 106 ILE A C 1
ATOM 857 O O . ILE A 1 106 ? -5.047 -2.179 -14.555 1.00 97.81 106 ILE A O 1
ATOM 861 N N . GLY A 1 107 ? -2.819 -2.075 -14.465 1.00 97.69 107 GLY A N 1
ATOM 862 C CA . GLY A 1 107 ? -2.681 -1.056 -15.514 1.00 97.69 107 GLY A CA 1
ATOM 863 C C . GLY A 1 107 ? -3.022 0.376 -15.084 1.00 97.69 107 GLY A C 1
ATOM 864 O O . GLY A 1 107 ? -3.032 1.290 -15.908 1.00 97.69 107 GLY A O 1
ATOM 865 N N . SER A 1 108 ? -3.255 0.626 -13.793 1.00 97.94 108 SER A N 1
ATOM 866 C CA . SER A 1 108 ? -3.514 1.962 -13.244 1.00 97.94 108 SER A CA 1
ATOM 867 C C . SER A 1 108 ? -2.210 2.741 -13.003 1.00 97.94 108 SER A C 1
ATOM 869 O O . SER A 1 108 ? -1.912 3.204 -11.899 1.00 97.94 108 SER A O 1
ATOM 871 N N . TYR A 1 109 ? -1.400 2.892 -14.055 1.00 98.06 109 TYR A N 1
ATOM 872 C CA . TYR A 1 109 ? -0.036 3.429 -13.966 1.00 98.06 109 TYR A CA 1
ATOM 873 C C . TYR A 1 109 ? 0.025 4.851 -13.403 1.00 98.06 109 TYR A C 1
ATOM 875 O O . TYR A 1 109 ? 0.921 5.167 -12.622 1.00 98.06 109 TYR A O 1
ATOM 883 N N . GLN A 1 110 ? -0.945 5.706 -13.736 1.00 97.94 110 GLN A N 1
ATOM 884 C CA . GLN A 1 110 ? -0.957 7.076 -13.228 1.00 97.94 110 GLN A CA 1
ATOM 885 C C . GLN A 1 110 ? -1.235 7.131 -11.719 1.00 97.94 110 GLN A C 1
ATOM 887 O O . GLN A 1 110 ? -0.568 7.877 -11.006 1.00 97.94 110 GLN A O 1
ATOM 892 N N . LYS A 1 111 ? -2.156 6.304 -11.205 1.00 97.88 111 LYS A N 1
ATOM 893 C CA . LYS A 1 111 ? -2.364 6.180 -9.754 1.00 97.88 111 LYS A CA 1
ATOM 894 C C . LYS A 1 111 ? -1.141 5.566 -9.074 1.00 97.88 111 LYS A C 1
ATOM 896 O O . LYS A 1 111 ? -0.713 6.062 -8.032 1.00 97.88 111 LYS A O 1
ATOM 901 N N . ALA A 1 112 ? -0.548 4.528 -9.671 1.00 98.25 112 ALA A N 1
ATOM 902 C CA . ALA A 1 112 ? 0.682 3.922 -9.163 1.00 98.25 112 ALA A CA 1
ATOM 903 C C . ALA A 1 112 ? 1.810 4.963 -9.058 1.00 98.25 112 ALA A C 1
ATOM 905 O O . ALA A 1 112 ? 2.545 4.979 -8.071 1.00 98.25 112 ALA A O 1
ATOM 906 N N . HIS A 1 113 ? 1.913 5.880 -10.028 1.00 97.75 113 HIS A N 1
ATOM 907 C CA . HIS A 1 113 ? 2.854 7.006 -10.013 1.00 97.75 113 HIS A CA 1
ATOM 908 C C . HIS A 1 113 ? 2.591 7.946 -8.835 1.00 97.75 113 HIS A C 1
ATOM 910 O O . HIS A 1 113 ? 3.500 8.230 -8.058 1.00 97.75 113 HIS A O 1
ATOM 916 N N . THR A 1 114 ? 1.342 8.366 -8.633 1.00 97.81 114 THR A N 1
ATOM 917 C CA . THR A 1 114 ? 0.972 9.215 -7.494 1.00 97.81 114 THR A CA 1
ATOM 918 C C . THR A 1 114 ? 1.342 8.561 -6.160 1.00 97.81 114 THR A C 1
ATOM 920 O O . THR A 1 114 ? 2.102 9.142 -5.384 1.00 97.81 114 THR A O 1
ATOM 923 N N . TYR A 1 115 ? 0.901 7.328 -5.903 1.00 98.00 115 TYR A N 1
ATOM 924 C CA . TYR A 1 115 ? 1.179 6.658 -4.627 1.00 98.00 115 TYR A CA 1
ATOM 925 C C . TYR A 1 115 ? 2.660 6.327 -4.423 1.00 98.00 115 TYR A C 1
ATOM 927 O O . TYR A 1 115 ? 3.151 6.387 -3.296 1.00 98.00 115 TYR A O 1
ATOM 935 N N . SER A 1 116 ? 3.413 6.057 -5.490 1.00 96.94 116 SER A N 1
ATOM 936 C CA . SER A 1 116 ? 4.860 5.845 -5.374 1.00 96.94 116 SER A CA 1
ATOM 937 C C . SER A 1 116 ? 5.621 7.133 -5.067 1.00 96.94 116 SER A C 1
ATOM 939 O O . SER A 1 116 ? 6.552 7.094 -4.263 1.00 96.94 116 SER A O 1
ATOM 941 N N . THR A 1 117 ? 5.203 8.294 -5.590 1.00 96.19 117 THR A N 1
ATOM 942 C CA . THR A 1 117 ? 5.791 9.574 -5.147 1.00 96.19 117 THR A CA 1
ATOM 943 C C . THR A 1 117 ? 5.550 9.837 -3.662 1.00 96.19 117 THR A C 1
ATOM 945 O O . THR A 1 117 ? 6.479 10.240 -2.958 1.00 96.19 117 THR A O 1
ATOM 948 N N . ILE A 1 118 ? 4.347 9.529 -3.166 1.00 95.56 118 ILE A N 1
ATOM 949 C CA . ILE A 1 118 ? 4.008 9.637 -1.742 1.00 95.56 118 ILE A CA 1
ATOM 950 C C . ILE A 1 118 ? 4.886 8.688 -0.914 1.00 95.56 118 ILE A C 1
ATOM 952 O O . ILE A 1 118 ? 5.469 9.101 0.091 1.00 95.56 118 ILE A O 1
ATOM 956 N N . ALA A 1 119 ? 5.038 7.436 -1.354 1.00 93.94 119 ALA A N 1
ATOM 957 C CA . ALA A 1 119 ? 5.882 6.448 -0.689 1.00 93.94 119 ALA A CA 1
ATOM 958 C C . ALA A 1 119 ? 7.336 6.923 -0.587 1.00 93.94 119 ALA A C 1
ATOM 960 O O . ALA A 1 119 ? 7.892 6.967 0.510 1.00 93.94 119 ALA A O 1
ATOM 961 N N . LEU A 1 120 ? 7.933 7.359 -1.703 1.00 92.81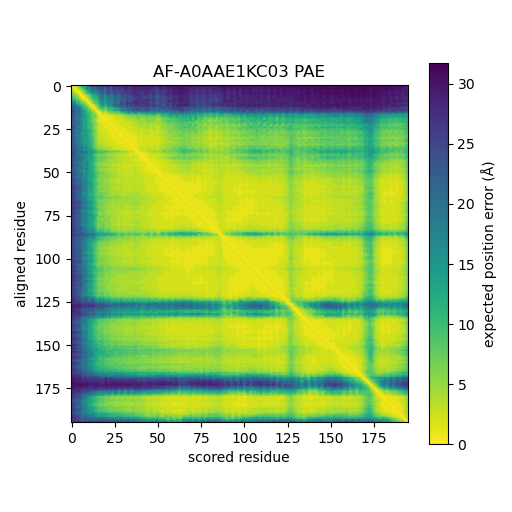 120 LEU A N 1
ATOM 962 C CA . LEU A 1 120 ? 9.305 7.875 -1.740 1.00 92.81 120 LEU A CA 1
ATOM 963 C C . LEU A 1 120 ? 9.501 9.073 -0.804 1.00 92.81 120 LEU A C 1
ATOM 965 O O . LEU A 1 120 ? 10.525 9.156 -0.123 1.00 92.81 120 LEU A O 1
ATOM 969 N N . ALA A 1 121 ? 8.525 9.982 -0.737 1.00 91.62 121 ALA A N 1
ATOM 970 C CA . ALA A 1 121 ? 8.564 11.093 0.205 1.00 91.62 121 ALA A CA 1
ATOM 971 C C . ALA A 1 121 ? 8.550 10.592 1.659 1.00 91.62 121 ALA A C 1
ATOM 973 O O . ALA A 1 121 ? 9.354 11.050 2.467 1.00 91.62 121 ALA A O 1
ATOM 974 N N . LYS A 1 122 ? 7.706 9.615 2.009 1.00 89.06 122 LYS A N 1
ATOM 975 C CA . LYS A 1 122 ? 7.658 9.066 3.376 1.00 89.06 122 LYS A CA 1
ATOM 976 C C . LYS A 1 122 ? 8.927 8.299 3.766 1.00 89.06 122 LYS A C 1
ATOM 978 O O . LYS A 1 122 ? 9.359 8.420 4.910 1.00 89.06 122 LYS A O 1
ATOM 983 N N . PHE A 1 123 ? 9.567 7.582 2.836 1.00 87.06 123 PHE A N 1
ATOM 984 C CA . PHE A 1 123 ? 10.867 6.940 3.089 1.00 87.06 123 PHE A CA 1
ATOM 985 C C . PHE A 1 123 ? 11.955 7.961 3.455 1.00 87.06 123 PHE A C 1
ATOM 987 O O . PHE A 1 123 ? 12.768 7.691 4.334 1.00 87.06 123 PHE A O 1
ATOM 994 N N . HIS A 1 124 ? 11.948 9.145 2.834 1.00 80.44 124 HIS A N 1
ATOM 995 C CA . HIS A 1 124 ? 12.911 10.209 3.137 1.00 80.44 124 HIS A CA 1
ATOM 996 C C . HIS A 1 124 ? 12.734 10.791 4.550 1.00 80.44 124 HIS A C 1
ATOM 998 O O . HIS A 1 124 ? 13.713 11.097 5.225 1.00 80.44 124 HIS A O 1
ATOM 1004 N N . HIS A 1 125 ? 11.488 10.923 5.014 1.00 74.88 125 HIS A N 1
ATOM 1005 C CA . HIS A 1 125 ? 11.170 11.561 6.297 1.00 74.88 125 HIS A CA 1
ATOM 1006 C C . HIS A 1 125 ? 11.135 10.591 7.492 1.00 74.88 125 HIS A C 1
ATOM 1008 O O . HIS A 1 125 ? 10.982 11.043 8.624 1.00 74.88 125 HIS A O 1
ATOM 1014 N N . SER A 1 126 ? 11.280 9.275 7.281 1.00 66.31 126 SER A N 1
ATOM 1015 C CA . SER A 1 126 ? 11.207 8.269 8.353 1.00 66.31 126 SER A CA 1
ATOM 1016 C C . SER A 1 126 ? 12.552 7.569 8.608 1.00 66.31 126 SER A C 1
ATOM 1018 O O . SER A 1 126 ? 12.793 6.464 8.116 1.00 66.31 126 SER A O 1
ATOM 1020 N N . PRO A 1 127 ? 13.440 8.153 9.436 1.00 55.94 127 PRO A N 1
ATOM 1021 C CA . PRO A 1 127 ? 14.661 7.483 9.887 1.00 55.94 127 PRO A CA 1
ATOM 1022 C C . PRO A 1 127 ? 14.391 6.387 10.935 1.00 55.94 127 PRO A C 1
ATOM 1024 O O . PRO A 1 127 ? 15.293 5.610 11.255 1.00 55.94 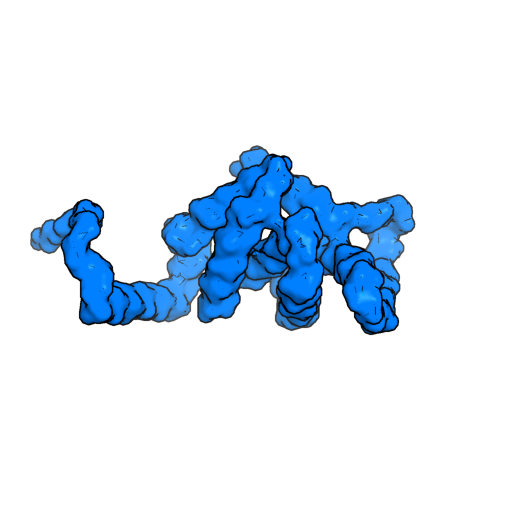127 PRO A O 1
ATOM 1027 N N . THR A 1 128 ? 13.176 6.325 11.492 1.00 51.41 128 THR A N 1
ATOM 1028 C CA . THR A 1 128 ? 12.797 5.510 12.659 1.00 51.41 128 THR A CA 1
ATOM 1029 C C . THR A 1 128 ? 12.567 4.038 12.323 1.00 51.41 128 THR A C 1
ATOM 1031 O O . THR A 1 128 ? 12.856 3.173 13.144 1.00 51.41 128 THR A O 1
ATOM 1034 N N . ASN A 1 129 ? 12.154 3.715 11.094 1.00 57.34 129 ASN A N 1
ATOM 1035 C CA . ASN A 1 129 ? 11.969 2.333 10.639 1.00 57.34 129 ASN A CA 1
ATOM 1036 C C . ASN A 1 129 ? 13.124 1.874 9.741 1.00 57.34 129 ASN A C 1
ATOM 1038 O O . ASN A 1 129 ? 12.923 1.433 8.613 1.00 57.34 129 ASN A O 1
ATOM 1042 N N . ARG A 1 130 ? 14.362 1.957 10.255 1.00 62.12 130 ARG A N 1
ATOM 1043 C CA . ARG A 1 130 ? 15.599 1.685 9.493 1.00 62.12 130 ARG A CA 1
ATOM 1044 C C . ARG A 1 130 ? 15.600 0.349 8.750 1.00 62.12 130 ARG A C 1
ATOM 1046 O O . ARG A 1 130 ? 16.243 0.270 7.714 1.00 62.12 130 ARG A O 1
ATOM 1053 N N . LYS A 1 131 ? 14.936 -0.690 9.267 1.00 67.75 131 LYS A N 1
ATOM 1054 C CA . LYS A 1 131 ? 14.900 -2.016 8.627 1.00 67.75 131 LYS A CA 1
ATOM 1055 C C . LYS A 1 131 ? 13.944 -2.043 7.430 1.00 67.75 131 LYS A C 1
ATOM 1057 O O . LYS A 1 131 ? 14.390 -2.279 6.321 1.00 67.75 131 LYS A O 1
ATOM 1062 N N . ILE A 1 132 ? 12.670 -1.692 7.631 1.00 68.25 132 ILE A N 1
ATOM 1063 C CA . ILE A 1 132 ? 11.656 -1.616 6.555 1.00 68.25 132 ILE A CA 1
ATOM 1064 C C . ILE A 1 132 ? 12.069 -0.581 5.502 1.00 68.25 132 ILE A C 1
ATOM 1066 O O . ILE A 1 132 ? 12.004 -0.842 4.303 1.00 68.25 132 ILE A O 1
ATOM 1070 N N . GLY A 1 133 ? 12.557 0.566 5.986 1.00 66.00 133 GLY A N 1
ATOM 1071 C CA . GLY A 1 133 ? 13.204 1.619 5.218 1.00 66.00 133 GLY A CA 1
ATOM 1072 C C . GLY A 1 133 ? 14.268 1.071 4.276 1.00 66.00 133 GLY A C 1
ATOM 1073 O O . GLY A 1 133 ? 14.220 1.333 3.087 1.00 66.00 133 GLY A O 1
ATOM 1074 N N . ARG A 1 134 ? 15.203 0.259 4.779 1.00 69.62 134 ARG A N 1
ATOM 1075 C CA . ARG A 1 134 ? 16.265 -0.336 3.954 1.00 69.62 134 ARG A CA 1
ATOM 1076 C C . ARG A 1 134 ? 15.755 -1.420 3.009 1.00 69.62 134 ARG A C 1
ATOM 1078 O O . ARG A 1 134 ? 16.151 -1.428 1.849 1.00 69.62 134 ARG A O 1
ATOM 1085 N N . ASP A 1 135 ? 14.888 -2.303 3.495 1.00 83.12 135 ASP A N 1
ATOM 1086 C CA . ASP A 1 135 ? 14.513 -3.526 2.782 1.00 83.12 135 ASP A CA 1
ATOM 1087 C C . ASP A 1 135 ? 13.580 -3.264 1.591 1.00 83.12 135 ASP A C 1
ATOM 1089 O O . ASP A 1 135 ? 13.618 -4.013 0.617 1.00 83.12 135 ASP A O 1
ATOM 1093 N N . LEU A 1 136 ? 12.750 -2.214 1.654 1.00 89.25 136 LEU A N 1
ATOM 1094 C CA . LEU A 1 136 ? 11.781 -1.882 0.602 1.00 89.25 136 LEU A CA 1
ATOM 1095 C C . LEU A 1 136 ? 12.172 -0.668 -0.246 1.00 89.25 136 LEU A C 1
ATOM 1097 O O . LEU A 1 136 ? 11.707 -0.563 -1.378 1.00 89.25 136 LEU A O 1
ATOM 1101 N N . TYR A 1 137 ? 13.027 0.234 0.247 1.00 90.12 137 TYR A N 1
ATOM 1102 C CA . TYR A 1 137 ? 13.347 1.464 -0.486 1.00 90.12 137 TYR A CA 1
ATOM 1103 C C . TYR A 1 137 ? 14.097 1.204 -1.792 1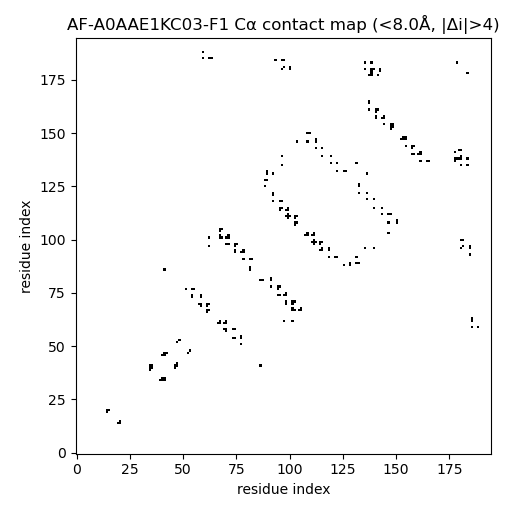.00 90.12 137 TYR A C 1
ATOM 1105 O O . TYR A 1 137 ? 13.756 1.792 -2.815 1.00 90.12 137 TYR A O 1
ATOM 1113 N N . LEU A 1 138 ? 15.092 0.312 -1.784 1.00 89.38 138 LEU A N 1
ATOM 1114 C CA . LEU A 1 138 ? 15.841 0.000 -3.001 1.00 89.38 138 LEU A CA 1
ATOM 1115 C C . LEU A 1 138 ? 14.960 -0.714 -4.053 1.00 89.38 138 LEU A C 1
ATOM 1117 O O . LEU A 1 138 ? 14.927 -0.231 -5.188 1.00 89.38 138 LEU A O 1
ATOM 1121 N N . PRO A 1 139 ? 14.180 -1.765 -3.710 1.00 92.75 139 PRO A N 1
ATOM 1122 C CA . PRO A 1 139 ? 13.186 -2.331 -4.627 1.00 92.75 139 PRO A CA 1
ATOM 1123 C C . PRO A 1 139 ? 12.158 -1.310 -5.131 1.00 92.75 139 PRO A C 1
ATOM 1125 O O . PRO A 1 139 ? 11.815 -1.320 -6.312 1.00 92.75 139 PRO A O 1
ATOM 1128 N N . LEU A 1 140 ? 11.705 -0.383 -4.277 1.00 94.69 140 LEU A N 1
ATOM 1129 C CA . LEU A 1 140 ? 10.795 0.688 -4.685 1.00 94.69 140 LEU A CA 1
ATOM 1130 C C . LEU A 1 140 ? 11.444 1.648 -5.688 1.00 94.69 140 LEU A C 1
ATOM 1132 O O . LEU A 1 140 ? 10.799 2.028 -6.657 1.00 94.69 140 LEU A O 1
ATOM 1136 N N . LEU A 1 141 ? 12.710 2.031 -5.504 1.00 93.62 141 LEU A N 1
ATOM 1137 C CA . LEU A 1 141 ? 13.414 2.888 -6.464 1.00 93.62 141 LEU A CA 1
ATOM 1138 C C . LEU A 1 141 ? 13.547 2.221 -7.838 1.00 93.62 141 LEU A C 1
ATOM 1140 O O . LEU A 1 141 ? 13.304 2.879 -8.849 1.00 93.62 141 LEU A O 1
ATOM 1144 N N . VAL A 1 142 ? 13.888 0.927 -7.874 1.00 93.81 142 VAL A N 1
ATOM 1145 C CA . VAL A 1 142 ? 13.933 0.141 -9.122 1.00 93.81 142 VAL A CA 1
ATOM 1146 C C . VAL A 1 142 ? 12.553 0.107 -9.776 1.00 93.81 142 VAL A C 1
ATOM 1148 O O . VAL A 1 142 ? 12.420 0.366 -10.971 1.00 93.81 142 VAL A O 1
ATOM 1151 N N . PHE A 1 143 ? 11.511 -0.153 -8.985 1.00 96.19 143 PHE A N 1
ATOM 1152 C CA . PHE A 1 143 ? 10.132 -0.157 -9.459 1.00 96.19 143 PHE A CA 1
ATOM 1153 C C . PHE A 1 143 ? 9.724 1.199 -10.061 1.00 96.19 143 PHE A C 1
ATOM 1155 O O . PHE A 1 143 ? 9.149 1.252 -11.148 1.00 96.19 143 PHE A O 1
ATOM 1162 N N . CYS A 1 144 ? 10.059 2.302 -9.388 1.00 96.31 144 CYS A N 1
ATOM 1163 C CA . CYS A 1 144 ? 9.767 3.653 -9.859 1.00 96.31 144 CYS A CA 1
ATOM 1164 C C . CYS A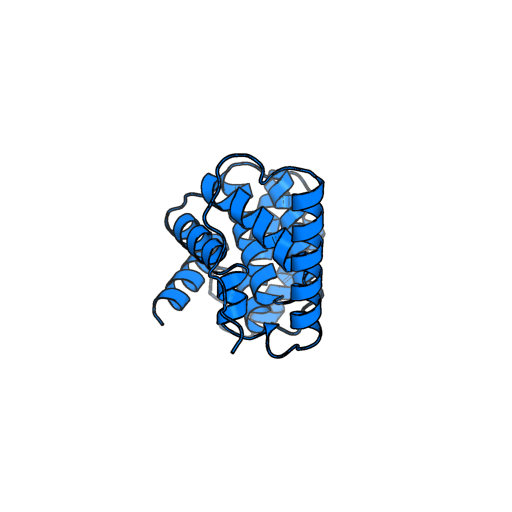 1 144 ? 10.507 3.999 -11.160 1.00 96.31 144 CYS A C 1
ATOM 1166 O O . CYS A 1 144 ? 9.901 4.632 -12.019 1.00 96.31 144 CYS A O 1
ATOM 1168 N N . ASP A 1 145 ? 11.769 3.581 -11.348 1.00 95.38 145 ASP A N 1
ATOM 1169 C CA . ASP A 1 145 ? 12.493 3.807 -12.618 1.00 95.38 145 ASP A CA 1
ATOM 1170 C C . ASP A 1 145 ? 11.756 3.164 -13.801 1.00 95.38 145 ASP A C 1
ATOM 1172 O O . ASP A 1 145 ? 11.582 3.792 -14.852 1.00 95.38 145 ASP A O 1
ATOM 1176 N N . ASN A 1 146 ? 11.252 1.943 -13.597 1.00 95.44 146 ASN A N 1
ATOM 1177 C CA . ASN A 1 146 ? 10.479 1.213 -14.597 1.00 95.44 146 ASN A CA 1
ATOM 1178 C C . ASN A 1 146 ? 9.135 1.894 -14.880 1.00 95.44 146 ASN A C 1
ATOM 1180 O O . ASN A 1 146 ? 8.832 2.199 -16.032 1.00 95.44 146 ASN A O 1
ATOM 1184 N N . LEU A 1 147 ? 8.352 2.194 -13.839 1.00 97.12 147 LEU A N 1
ATOM 1185 C CA . LEU A 1 147 ? 7.054 2.861 -13.980 1.00 97.12 147 LEU A CA 1
ATOM 1186 C C . LEU A 1 147 ? 7.186 4.240 -14.647 1.00 97.12 147 LEU A C 1
ATOM 1188 O O . LEU A 1 147 ? 6.369 4.606 -15.489 1.00 97.12 147 LEU A O 1
ATOM 1192 N N . TRP A 1 148 ? 8.233 5.006 -14.335 1.00 96.81 148 TRP A N 1
ATOM 1193 C CA . TRP A 1 148 ? 8.456 6.305 -14.969 1.00 96.81 148 TRP A CA 1
ATOM 1194 C C . TRP A 1 148 ? 8.818 6.135 -16.440 1.00 96.81 148 TRP A C 1
ATOM 1196 O O . TRP A 1 148 ? 8.376 6.936 -17.258 1.00 96.81 148 TRP A O 1
ATOM 1206 N N . GLY A 1 149 ? 9.560 5.076 -16.779 1.00 95.94 149 GLY A N 1
ATOM 1207 C CA . GLY A 1 149 ? 9.824 4.687 -18.162 1.00 95.94 149 GLY A CA 1
ATOM 1208 C C . GLY A 1 149 ? 8.540 4.385 -18.934 1.00 95.94 149 GLY A C 1
ATOM 1209 O O . GLY A 1 149 ? 8.356 4.929 -20.018 1.00 95.94 149 GLY A O 1
ATOM 1210 N N . VAL A 1 150 ? 7.627 3.599 -18.349 1.00 96.38 150 VAL A N 1
ATOM 1211 C CA . VAL A 1 150 ? 6.307 3.292 -18.938 1.00 96.38 150 VAL A CA 1
ATOM 1212 C C . VAL A 1 150 ? 5.489 4.564 -19.183 1.00 96.38 150 VAL A C 1
ATOM 1214 O O . VAL A 1 150 ? 4.830 4.688 -20.209 1.00 96.38 150 VAL A O 1
ATOM 1217 N N . LEU A 1 151 ? 5.555 5.532 -18.267 1.00 97.06 151 LEU A N 1
ATOM 1218 C CA . LEU A 1 151 ? 4.827 6.801 -18.368 1.00 97.06 151 LEU A CA 1
ATOM 1219 C C . LEU A 1 151 ? 5.554 7.885 -19.184 1.00 97.06 151 LEU A C 1
ATOM 1221 O O . LEU A 1 151 ? 5.045 9.001 -19.277 1.00 97.06 151 LEU A O 1
ATOM 1225 N N . GLY A 1 152 ? 6.751 7.612 -19.717 1.00 95.56 152 GLY A N 1
ATOM 1226 C CA . GLY A 1 152 ? 7.564 8.606 -20.429 1.00 95.56 152 GLY A CA 1
ATOM 1227 C C . GLY A 1 152 ? 8.024 9.790 -19.563 1.00 95.56 152 GLY A C 1
ATOM 1228 O O . GLY A 1 152 ? 8.280 10.873 -20.084 1.00 95.56 152 GLY A O 1
ATOM 1229 N N . LYS A 1 153 ? 8.102 9.620 -18.238 1.00 94.06 153 LYS A N 1
ATOM 1230 C CA . LYS A 1 153 ? 8.510 10.669 -17.287 1.00 94.06 153 LYS A CA 1
ATOM 1231 C C . LYS A 1 153 ? 10.029 10.729 -17.124 1.00 94.06 153 LYS A C 1
ATOM 1233 O O . LYS A 1 153 ? 10.724 9.738 -17.342 1.00 94.06 153 LYS A O 1
ATOM 1238 N N . ASP A 1 154 ? 10.544 11.878 -16.676 1.00 93.62 154 ASP A N 1
ATOM 1239 C CA . ASP A 1 154 ? 11.976 12.029 -16.393 1.00 93.62 154 ASP A CA 1
ATOM 1240 C C . ASP A 1 154 ? 12.436 11.097 -15.261 1.00 93.62 154 ASP A C 1
ATOM 1242 O O . ASP A 1 154 ? 11.876 11.085 -14.165 1.00 93.62 154 ASP A O 1
ATOM 1246 N N . ARG A 1 155 ? 13.497 10.336 -15.533 1.00 94.56 155 ARG A N 1
ATOM 1247 C CA . ARG A 1 155 ? 14.075 9.333 -14.629 1.00 94.56 155 ARG A CA 1
ATOM 1248 C C . ARG A 1 155 ? 15.363 9.798 -13.960 1.00 94.56 155 ARG A C 1
ATOM 1250 O O . ARG A 1 155 ? 15.884 9.073 -13.114 1.00 94.56 155 ARG A O 1
ATOM 1257 N N . CYS A 1 156 ? 15.881 10.980 -14.303 1.00 93.19 156 CYS A N 1
ATOM 1258 C CA . CYS A 1 156 ? 17.179 11.460 -13.826 1.00 93.19 156 CYS A CA 1
ATOM 1259 C C . CYS A 1 156 ? 17.273 11.436 -12.290 1.00 93.19 156 CYS A C 1
ATOM 1261 O O . CYS A 1 156 ? 18.180 10.828 -11.718 1.00 93.19 156 CYS A O 1
ATOM 1263 N N . VAL A 1 157 ? 16.265 11.997 -11.615 1.00 90.75 157 VAL A N 1
ATOM 1264 C CA . VAL A 1 157 ? 16.222 12.074 -10.146 1.00 90.75 157 VAL A CA 1
ATOM 1265 C C . VAL A 1 157 ? 16.145 10.690 -9.493 1.00 90.75 157 VAL A C 1
ATOM 1267 O O . VAL A 1 157 ? 16.837 10.434 -8.506 1.00 90.75 157 VAL A O 1
ATOM 1270 N N . ILE A 1 158 ? 15.318 9.784 -10.025 1.00 91.56 158 ILE A N 1
ATOM 1271 C CA . ILE A 1 158 ? 15.153 8.433 -9.464 1.00 91.56 158 ILE A CA 1
ATOM 1272 C C . ILE A 1 158 ? 16.431 7.615 -9.646 1.00 91.56 158 ILE A C 1
ATOM 1274 O O . ILE A 1 158 ? 16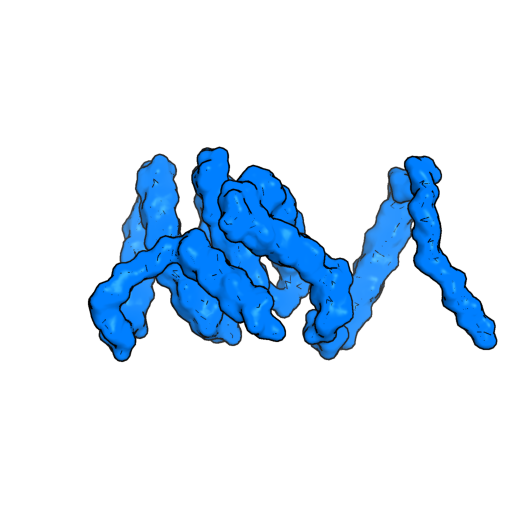.883 6.981 -8.694 1.00 91.56 158 ILE A O 1
ATOM 1278 N N . ARG A 1 159 ? 17.064 7.697 -10.820 1.00 92.56 159 ARG A N 1
ATOM 1279 C CA . ARG A 1 159 ? 18.335 7.018 -11.106 1.00 92.56 159 ARG A CA 1
ATOM 1280 C C . ARG A 1 159 ? 19.459 7.513 -10.212 1.00 92.56 159 ARG A C 1
ATOM 1282 O O . ARG A 1 159 ? 20.171 6.697 -9.640 1.00 92.56 159 ARG A O 1
ATOM 1289 N N . ALA A 1 160 ? 19.571 8.825 -10.007 1.00 91.25 160 ALA A N 1
ATOM 1290 C CA . ALA A 1 160 ? 20.557 9.387 -9.088 1.00 91.25 160 ALA A CA 1
ATOM 1291 C C . ALA A 1 160 ? 20.369 8.862 -7.650 1.00 91.25 160 ALA A C 1
ATOM 1293 O O . ALA A 1 160 ? 21.337 8.464 -6.999 1.00 91.25 160 ALA A O 1
ATOM 1294 N N . ARG A 1 161 ? 19.119 8.799 -7.164 1.00 90.44 161 ARG A N 1
ATOM 1295 C CA . ARG A 1 161 ? 18.795 8.232 -5.840 1.00 90.44 161 ARG A CA 1
ATOM 1296 C C . ARG A 1 161 ? 19.110 6.741 -5.750 1.00 90.44 161 ARG A C 1
ATOM 1298 O O . ARG A 1 161 ? 19.588 6.286 -4.715 1.00 90.44 161 ARG A O 1
ATOM 1305 N N . LEU A 1 162 ? 18.846 5.993 -6.815 1.00 87.88 162 LEU A N 1
ATOM 1306 C CA . LEU A 1 162 ? 19.103 4.560 -6.909 1.00 87.88 162 LEU A CA 1
ATOM 1307 C C . LEU A 1 162 ? 20.602 4.252 -6.886 1.00 87.88 162 LEU A C 1
ATOM 1309 O O . LEU A 1 162 ? 21.031 3.394 -6.119 1.00 87.88 162 LEU A O 1
ATOM 1313 N N . GLU A 1 163 ? 21.409 5.012 -7.623 1.00 87.38 163 GLU A N 1
ATOM 1314 C CA . GLU A 1 163 ? 22.869 4.896 -7.583 1.00 87.38 163 GLU A CA 1
ATOM 1315 C C . GLU A 1 163 ? 23.440 5.262 -6.204 1.00 87.38 163 GLU A C 1
ATOM 1317 O O . GLU A 1 163 ? 24.304 4.558 -5.678 1.00 87.38 163 GLU A O 1
ATOM 1322 N N . ALA A 1 164 ? 22.914 6.306 -5.556 1.00 86.50 164 ALA A N 1
ATOM 1323 C CA . ALA A 1 164 ? 23.291 6.641 -4.182 1.00 86.50 164 ALA A CA 1
ATOM 1324 C C . ALA A 1 164 ? 22.921 5.522 -3.185 1.00 86.50 164 ALA A C 1
ATOM 1326 O O . ALA A 1 164 ? 23.732 5.148 -2.336 1.00 86.50 164 ALA A O 1
ATOM 1327 N N . ALA A 1 165 ? 21.720 4.947 -3.310 1.00 83.38 165 ALA A N 1
ATOM 1328 C CA . ALA A 1 165 ? 21.254 3.856 -2.457 1.00 83.38 165 ALA A CA 1
ATOM 1329 C C . ALA A 1 165 ? 22.054 2.557 -2.668 1.00 83.38 165 ALA A C 1
ATOM 1331 O O . ALA A 1 165 ? 22.327 1.845 -1.701 1.00 83.38 165 ALA A O 1
ATOM 1332 N N . ARG A 1 166 ? 22.475 2.254 -3.904 1.00 82.50 166 ARG A N 1
ATOM 1333 C CA . ARG A 1 166 ? 23.358 1.116 -4.212 1.00 82.50 166 ARG A CA 1
ATOM 1334 C C . ARG A 1 166 ? 24.737 1.285 -3.589 1.00 82.50 166 ARG A C 1
ATOM 1336 O O . ARG A 1 166 ? 25.185 0.375 -2.902 1.00 82.50 166 ARG A O 1
ATOM 1343 N N . LYS A 1 167 ? 25.355 2.463 -3.727 1.00 79.31 167 LYS A N 1
ATOM 1344 C CA . LYS A 1 167 ? 26.665 2.774 -3.119 1.00 79.31 167 LYS A CA 1
ATOM 1345 C C . LYS A 1 167 ? 26.666 2.634 -1.594 1.00 79.31 167 LYS A C 1
ATOM 1347 O O . LYS A 1 167 ? 27.649 2.202 -0.999 1.00 79.31 167 LYS A O 1
ATOM 1352 N N . HIS A 1 168 ? 25.551 2.972 -0.950 1.00 72.19 168 HIS A N 1
ATOM 1353 C CA . HIS A 1 168 ? 25.393 2.782 0.492 1.00 72.19 168 HIS A CA 1
ATOM 1354 C C . HIS A 1 168 ? 25.197 1.297 0.878 1.00 72.19 168 HIS A C 1
ATOM 1356 O O . HIS A 1 168 ? 25.463 0.911 2.017 1.00 72.19 168 HIS A O 1
ATOM 1362 N N . ASN A 1 169 ? 24.740 0.450 -0.050 1.00 63.59 169 ASN A N 1
ATOM 1363 C CA . ASN A 1 169 ? 24.542 -0.987 0.166 1.00 63.59 169 ASN A CA 1
ATOM 1364 C C . ASN A 1 169 ? 25.747 -1.851 -0.252 1.00 63.59 169 ASN A C 1
ATOM 1366 O O . ASN A 1 169 ? 25.916 -2.922 0.318 1.00 63.59 169 ASN A O 1
ATOM 1370 N N . THR A 1 170 ? 26.637 -1.379 -1.135 1.00 54.84 170 THR A N 1
ATOM 1371 C CA . THR A 1 170 ? 27.852 -2.091 -1.602 1.00 54.84 170 THR A CA 1
ATOM 1372 C C . THR A 1 170 ? 28.890 -2.417 -0.513 1.00 54.84 170 THR A C 1
ATOM 1374 O O . THR A 1 170 ? 29.876 -3.087 -0.787 1.00 54.84 170 THR A O 1
ATOM 1377 N N . GLY A 1 171 ? 28.669 -2.018 0.746 1.00 52.91 171 GLY A N 1
ATOM 1378 C CA . GLY A 1 171 ? 29.391 -2.571 1.904 1.00 52.91 171 GLY A CA 1
ATOM 1379 C C . GLY A 1 171 ? 28.919 -3.972 2.339 1.00 52.91 171 GLY A C 1
ATOM 1380 O O . GLY A 1 171 ? 29.501 -4.560 3.248 1.00 52.91 171 GLY A O 1
ATOM 1381 N N . ARG A 1 172 ? 27.856 -4.517 1.728 1.00 53.81 172 ARG A N 1
ATOM 1382 C CA . ARG A 1 172 ? 27.324 -5.871 1.943 1.00 53.81 172 ARG A CA 1
ATOM 1383 C C . ARG A 1 172 ? 27.155 -6.551 0.578 1.00 53.81 172 ARG A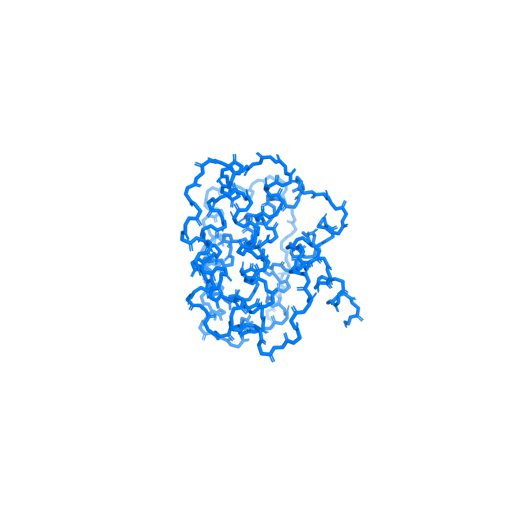 C 1
ATOM 1385 O O . ARG A 1 172 ? 26.350 -6.087 -0.211 1.00 53.81 172 ARG A O 1
ATOM 1392 N N . ARG A 1 173 ? 27.944 -7.609 0.327 1.00 44.84 173 ARG A N 1
ATOM 1393 C CA . ARG A 1 173 ? 27.902 -8.569 -0.808 1.00 44.84 173 ARG A CA 1
ATOM 1394 C C . ARG A 1 173 ? 27.357 -8.017 -2.145 1.00 44.84 173 ARG A C 1
ATOM 1396 O O . ARG A 1 173 ? 26.157 -7.974 -2.376 1.00 44.84 173 ARG A O 1
ATOM 1403 N N . CYS A 1 174 ? 28.279 -7.669 -3.042 1.00 43.16 174 CYS A N 1
ATOM 1404 C CA . CYS A 1 174 ? 28.058 -6.941 -4.297 1.00 43.16 174 CYS A CA 1
ATOM 1405 C C . CYS A 1 174 ? 27.351 -7.665 -5.463 1.00 43.16 174 CYS A C 1
ATOM 1407 O O . CYS A 1 174 ? 27.245 -7.048 -6.517 1.00 43.16 174 CYS A O 1
ATOM 1409 N N . ASP A 1 175 ? 26.821 -8.882 -5.322 1.00 45.66 175 ASP A N 1
ATOM 1410 C CA . ASP A 1 175 ? 26.321 -9.640 -6.491 1.00 45.66 175 ASP A CA 1
ATOM 1411 C C . ASP A 1 175 ? 24.817 -9.965 -6.459 1.00 45.66 175 ASP A C 1
ATOM 1413 O O . ASP A 1 175 ? 24.298 -10.624 -7.360 1.00 45.66 175 ASP A O 1
ATOM 1417 N N . GLU A 1 176 ? 24.074 -9.498 -5.451 1.00 57.09 176 GLU A N 1
ATOM 1418 C CA . GLU A 1 176 ? 22.631 -9.750 -5.385 1.00 57.09 176 GLU A CA 1
ATOM 1419 C C . GLU A 1 176 ? 21.852 -8.774 -6.280 1.00 57.09 176 GLU A C 1
ATOM 1421 O O . GLU A 1 176 ? 21.753 -7.570 -6.018 1.00 57.09 176 GLU A O 1
ATOM 1426 N N . VAL A 1 177 ? 21.266 -9.318 -7.352 1.00 70.06 177 VAL A N 1
ATOM 1427 C CA . VAL A 1 177 ? 20.233 -8.655 -8.158 1.00 70.06 177 VAL A CA 1
ATOM 1428 C C . VAL A 1 177 ? 19.181 -8.085 -7.207 1.00 70.06 177 VAL A C 1
ATOM 1430 O O . VAL A 1 177 ? 18.637 -8.808 -6.374 1.00 70.06 177 VAL A O 1
ATOM 1433 N N . THR A 1 178 ? 18.898 -6.781 -7.308 1.00 73.12 178 THR A N 1
ATOM 1434 C CA . THR A 1 178 ? 17.879 -6.154 -6.456 1.00 73.12 178 THR A CA 1
ATOM 1435 C C . THR A 1 178 ? 16.549 -6.888 -6.658 1.00 73.12 178 THR A C 1
ATOM 1437 O O . THR A 1 178 ? 16.070 -6.925 -7.794 1.00 73.12 178 THR A O 1
ATOM 1440 N N . PRO A 1 179 ? 15.950 -7.465 -5.599 1.00 78.75 179 PRO A N 1
ATOM 1441 C CA . PRO A 1 179 ? 14.747 -8.270 -5.744 1.00 78.75 179 PRO A CA 1
ATOM 1442 C C . PRO A 1 179 ? 13.584 -7.410 -6.237 1.00 78.75 179 PRO A C 1
ATOM 1444 O O . PRO A 1 179 ? 13.495 -6.215 -5.928 1.00 78.75 179 PRO A O 1
ATOM 1447 N N . ASN A 1 180 ? 12.677 -8.030 -6.992 1.00 90.44 180 ASN A N 1
ATOM 1448 C CA . ASN A 1 180 ? 11.436 -7.392 -7.405 1.00 90.44 180 ASN A CA 1
ATOM 1449 C C . ASN A 1 180 ? 10.648 -6.944 -6.161 1.00 90.44 180 ASN A C 1
ATOM 1451 O O . ASN A 1 180 ? 10.586 -7.662 -5.161 1.00 90.44 180 ASN A O 1
ATOM 1455 N N . LEU A 1 181 ? 10.042 -5.753 -6.213 1.00 94.38 181 LEU A N 1
ATOM 1456 C CA . LEU A 1 181 ? 9.274 -5.216 -5.090 1.00 94.38 181 LEU A CA 1
ATOM 1457 C C . LEU A 1 181 ? 8.120 -6.147 -4.679 1.00 94.38 181 LEU A C 1
ATOM 1459 O O . LEU A 1 181 ? 7.889 -6.315 -3.485 1.00 94.38 181 LEU A O 1
ATOM 1463 N N . LEU A 1 182 ? 7.426 -6.768 -5.638 1.00 95.44 182 LEU A N 1
ATOM 1464 C CA . LEU A 1 182 ? 6.349 -7.720 -5.360 1.00 95.44 182 LEU A CA 1
ATOM 1465 C C . LEU A 1 182 ? 6.873 -8.956 -4.628 1.00 95.44 182 LEU A C 1
ATOM 1467 O O . LEU A 1 182 ? 6.313 -9.330 -3.601 1.00 95.44 182 LEU A O 1
ATOM 1471 N N . ASP A 1 183 ? 7.954 -9.553 -5.127 1.00 93.19 183 ASP A N 1
ATOM 1472 C CA . ASP A 1 183 ? 8.546 -10.750 -4.522 1.00 93.19 183 ASP A CA 1
ATOM 1473 C C . ASP A 1 183 ? 9.012 -10.442 -3.099 1.00 93.19 183 ASP A C 1
ATOM 1475 O O . ASP A 1 183 ? 8.651 -11.141 -2.158 1.00 93.19 183 ASP A O 1
ATOM 1479 N N . LYS A 1 184 ? 9.669 -9.292 -2.901 1.00 92.25 184 LYS A N 1
ATOM 1480 C CA . LYS A 1 184 ? 10.093 -8.847 -1.571 1.00 92.25 184 LYS A CA 1
ATOM 1481 C C . LYS A 1 184 ? 8.924 -8.663 -0.600 1.00 92.25 184 LYS A C 1
ATOM 1483 O O . LYS A 1 184 ? 9.061 -8.957 0.588 1.00 92.25 184 LYS A O 1
ATOM 1488 N N . LEU A 1 185 ? 7.793 -8.144 -1.080 1.00 94.25 185 LEU A N 1
ATOM 1489 C CA . LEU A 1 185 ? 6.582 -7.995 -0.274 1.00 94.25 185 LEU A CA 1
ATOM 1490 C C . LEU A 1 185 ? 5.972 -9.357 0.070 1.00 94.25 185 LEU A C 1
ATOM 1492 O O . LEU A 1 185 ? 5.574 -9.555 1.214 1.00 94.25 185 LEU A O 1
ATOM 1496 N N . ARG A 1 186 ? 5.922 -10.293 -0.882 1.00 94.81 186 ARG A N 1
ATOM 1497 C CA . ARG A 1 186 ? 5.405 -11.654 -0.667 1.00 94.81 186 ARG A CA 1
ATOM 1498 C C . ARG A 1 186 ? 6.259 -12.446 0.311 1.00 94.81 186 ARG A C 1
ATOM 1500 O O . ARG A 1 186 ? 5.704 -13.043 1.229 1.00 94.81 186 ARG A O 1
ATOM 1507 N N . ASP A 1 187 ? 7.578 -12.381 0.171 1.00 91.94 187 ASP A N 1
ATOM 1508 C CA . ASP A 1 187 ? 8.518 -13.017 1.094 1.00 91.94 187 ASP A CA 1
ATOM 1509 C C . ASP A 1 187 ? 8.320 -12.496 2.518 1.00 91.94 187 ASP A C 1
ATOM 1511 O O . ASP A 1 187 ? 8.256 -13.263 3.476 1.00 91.94 187 ASP A O 1
ATOM 1515 N N . ASP A 1 188 ? 8.183 -11.178 2.672 1.00 89.25 188 ASP A N 1
ATOM 1516 C CA . ASP A 1 188 ? 7.970 -10.576 3.983 1.00 89.25 188 ASP A CA 1
ATOM 1517 C C . ASP A 1 188 ? 6.606 -10.948 4.589 1.00 89.25 188 ASP A C 1
ATOM 1519 O O . ASP A 1 188 ? 6.532 -11.176 5.797 1.00 89.25 188 ASP A O 1
ATOM 1523 N N . ILE A 1 189 ? 5.552 -11.074 3.774 1.00 91.75 189 ILE A N 1
ATOM 1524 C CA . ILE A 1 189 ? 4.256 -11.603 4.224 1.00 91.75 189 ILE A CA 1
ATOM 1525 C C . ILE A 1 189 ? 4.426 -13.044 4.712 1.00 91.75 189 ILE A C 1
ATOM 1527 O O . ILE A 1 189 ? 4.068 -13.337 5.850 1.00 91.75 189 ILE A O 1
ATOM 1531 N N . ALA A 1 190 ? 5.017 -13.917 3.892 1.00 89.31 190 ALA A N 1
ATOM 1532 C CA . ALA A 1 190 ? 5.189 -15.331 4.214 1.00 89.31 190 ALA A CA 1
ATOM 1533 C C . ALA A 1 190 ? 5.991 -15.531 5.512 1.00 89.31 190 ALA A C 1
ATOM 1535 O O . ALA A 1 190 ? 5.586 -16.303 6.380 1.00 89.31 190 ALA A O 1
ATOM 1536 N N . LEU A 1 191 ? 7.076 -14.772 5.698 1.00 85.88 191 LEU A N 1
ATOM 1537 C CA . LEU A 1 191 ? 7.886 -14.804 6.922 1.00 85.88 191 LEU A CA 1
ATOM 1538 C C . LEU A 1 191 ? 7.106 -14.383 8.174 1.00 85.88 191 LEU A C 1
ATOM 1540 O O . LEU A 1 191 ? 7.378 -14.887 9.260 1.00 85.88 191 LEU A O 1
ATOM 1544 N N . ARG A 1 192 ? 6.144 -13.465 8.045 1.00 79.81 192 ARG A N 1
ATOM 1545 C CA . ARG A 1 192 ? 5.298 -13.013 9.162 1.00 79.81 192 ARG A CA 1
ATOM 1546 C C . ARG A 1 192 ? 4.168 -13.977 9.492 1.00 79.81 192 ARG A C 1
ATOM 1548 O O . ARG A 1 192 ? 3.635 -13.889 10.587 1.00 79.81 192 ARG A O 1
ATOM 1555 N N . THR A 1 193 ? 3.761 -14.828 8.554 1.00 74.56 193 THR A N 1
ATOM 1556 C CA . THR A 1 193 ? 2.691 -15.817 8.767 1.00 74.56 193 THR A CA 1
ATOM 1557 C C . THR A 1 193 ? 3.219 -17.121 9.377 1.00 74.56 193 THR A C 1
ATOM 1559 O O . THR A 1 193 ? 2.440 -17.902 9.912 1.00 74.56 193 THR A O 1
ATOM 1562 N N . LEU A 1 194 ? 4.534 -17.358 9.315 1.00 62.81 194 LEU A N 1
ATOM 1563 C CA . LEU A 1 194 ? 5.202 -18.541 9.876 1.00 62.81 194 LEU A CA 1
ATOM 1564 C C . LEU A 1 194 ? 5.484 -18.454 11.392 1.00 62.81 194 LEU A C 1
ATOM 1566 O O . LEU A 1 194 ? 5.935 -19.440 11.976 1.00 62.81 194 LEU A O 1
ATOM 1570 N N . HIS A 1 195 ? 5.226 -17.307 12.026 1.00 42.59 1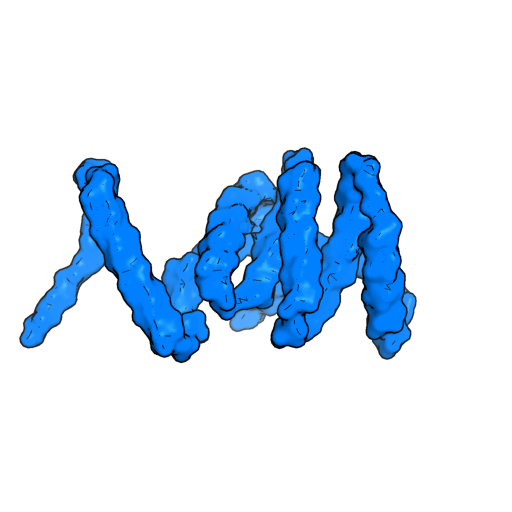95 HIS A N 1
ATOM 1571 C CA . HIS A 1 195 ? 5.440 -17.040 13.454 1.00 42.59 195 HIS A CA 1
ATOM 1572 C C . HIS A 1 195 ? 4.181 -16.455 14.096 1.00 42.59 195 HIS A C 1
ATOM 1574 O O . HIS A 1 195 ? 3.989 -16.703 15.306 1.00 42.59 195 HIS A O 1
#

Nearest PDB structures (foldseek):
  3fwv-assembly2_B  TM=5.693E-01  e=7.324E-02  Homo sapiens
  2nc9-assembly1_A  TM=5.804E-01  e=6.656E-02  Homo sapiens
  8rte-assembly1_A  TM=5.454E-01  e=1.574E-01  Bacillus phage phi105
  8rte-assembly1_B  TM=6.207E-01  e=2.930E-01  Bacillus phage phi105
  7kw7-assembly1_E  TM=4.626E-01  e=1.651E-01  Homo sapiens

Sequence (195 aa):
MEEFEGFPKKVLIGNFSQDVIIERCKGLSRFLNFIHKEGVLSRTAVFSKFLYHSEVKATNDYLLQSQFNEACPILENTYVLLDSLQWDTGLILRTLCQLVVCLYAIGSYQKAHTYSTIALAKFHHSPTNRKIGRDLYLPLLVFCDNLWGVLGKDRCVIRARLEAARKHNTGRRCDEVTPNLLDKLRDDIALRTLH